Protein AF-A0A5J4QFM0-F1 (afdb_monomer)

pLDDT: mean 81.1, std 10.85, range [39.44, 96.06]

InterPro domains:
  IPR002528 Multi antimicrobial extrusion protein [PF01554] (104-259)
  IPR051327 Multi Antimicrobial Extrusion Protein MepA [PTHR43823] (3-301)

Mean predicted aligned error: 9.01 Å

Secondary structure (DSSP, 8-state):
--HHHHHHHHHHHHHHHHTT-HHHHHHHHHHHHHHHHHHHHIIIIIS--HHHHHHHHHHHHHHHHHHHHHHHHHSTTSSS---TT-----HHHHHHHHHHHHHHHHHHHHHHHHHHHHHHHHHHHHHHHHHHHHHHHHHHHHHHHHHHHHHHHHHHHHHHHHHHTT-HHHHHHHHHHHHHHHHHHHHHHHHHHHHSHHHHHHTT---HHHHHHHHHHHHHHHTTHHHHHHHHHHHHHHHHTT-HHHHHHHHHIIIIIIIHHHHHHHHHHHTHHHHHHHHHHHHHHHHHHHHHHHHHHHHHHHHHH-

Solvent-accessible surface area (backbone atoms only — not comparable to full-atom values): 15494 Å² total; per-residue (Å²): 136,53,61,70,52,51,51,52,33,53,51,52,40,51,49,34,43,76,73,70,40,46,71,61,37,49,50,39,53,52,50,20,52,54,43,25,66,57,38,24,56,45,28,30,70,74,68,60,42,47,73,60,15,43,52,51,21,48,42,51,18,41,44,55,30,31,54,53,54,51,53,51,35,66,40,91,84,44,99,57,62,84,58,89,87,65,85,67,90,49,68,70,58,52,52,52,51,48,62,62,50,48,53,62,48,50,51,52,53,49,53,54,53,50,52,52,51,50,49,55,51,27,46,75,52,47,33,71,57,42,45,54,21,47,53,56,45,51,54,55,54,47,53,54,50,51,53,47,50,54,52,41,63,63,45,33,59,58,40,31,51,28,51,75,68,68,38,56,70,59,32,53,50,51,51,52,50,47,32,51,53,29,26,51,56,26,40,52,49,29,51,52,42,62,76,39,26,52,65,61,33,47,76,76,42,89,49,68,69,42,25,53,54,26,24,54,41,40,43,51,42,32,74,37,35,33,39,47,24,40,40,53,37,51,34,44,49,31,41,37,71,69,40,43,71,58,22,50,49,52,52,42,40,28,54,57,69,31,26,47,54,31,49,65,51,34,28,77,79,49,38,53,59,14,50,35,48,16,51,26,56,14,40,49,54,32,30,53,54,45,48,52,54,50,54,57,51,52,52,57,52,55,72,74,74,112

Organism: NCBI:txid433724

Foldseek 3Di:
DLVVLQVLLVVLLVVCLVQPVLVLSVVLVVQLVVQLVVQQCCQCPVVVPNPVSSVVSNSVSSNVSSVSSLVVQCDPPRPHHDDPPPPDDDVVVVVVCCVLVVLVVVLVVLVVVLVVLLQVLCCVQPNPLSVLLVVLLVVLLVVLVVVLVVLLSVLLSQLLVCLVVVVVVSNVVSLVVQLVVLLVSLVVSLVCCLVPVLVSQCVVDPDPVSSVSSSVLSNLLSPLSSLVSNLSSLLSSCVSSVVPVVSSVLSCQLRPVQLVVQSVPQCVPPGSVSSSNSNNRSSVVSSVVSVVVVVVVVVVVVVVVD

Sequence (306 aa):
TGTPISHVMIGLNNIMRATGYHKKAMLTSVGSVACNLILAPIFIFYFRWGISGAATATILSQFIAMVWVVHHFMQKDSFVHFTRKGWKIKRSILGNIFAIGMSPFLMNVCACAIIVVINNSLQTHGGDLAIGAYGIINRLLTFFIMILLGLTMGMQPIVGYNYGALKMQRVRQTLKLGIITGVIITAAGTFFMEVFPRTISGFFTDSDELIAIASRGLRICTLTLPTVGWGVVISNFFQSIGKVRISIFLSLCRQLFYFLPCLLILPVYFGQNGIWVAIPVSDFLAFITTTICLLVYIRRLDSVTC

Structure (mmCIF, N/CA/C/O backbone):
data_AF-A0A5J4QFM0-F1
#
_entry.id   AF-A0A5J4QFM0-F1
#
loop_
_atom_site.group_PDB
_atom_site.id
_atom_site.type_symbol
_atom_site.label_atom_id
_atom_site.label_alt_id
_atom_site.label_comp_id
_atom_site.label_asym_id
_atom_site.label_entity_id
_atom_site.label_seq_id
_atom_site.pdbx_PDB_ins_code
_atom_site.Cartn_x
_atom_site.Cartn_y
_atom_site.Cartn_z
_atom_site.occupancy
_atom_site.B_iso_or_equiv
_atom_site.auth_seq_id
_atom_site.auth_comp_id
_atom_site.auth_asym_id
_atom_site.auth_atom_id
_atom_site.pdbx_PDB_model_num
ATOM 1 N N . THR A 1 1 ? -19.069 14.986 -12.776 1.00 50.06 1 THR A N 1
ATOM 2 C CA . THR A 1 1 ? -18.160 14.874 -11.612 1.00 50.06 1 THR A CA 1
ATOM 3 C C . THR A 1 1 ? -18.916 14.247 -10.446 1.00 50.06 1 THR A C 1
ATOM 5 O O . THR A 1 1 ? -19.735 14.901 -9.824 1.00 50.06 1 THR A O 1
ATOM 8 N N . GLY A 1 2 ? -18.720 12.947 -10.193 1.00 59.66 2 GLY A N 1
ATOM 9 C CA . GLY A 1 2 ? -19.410 12.199 -9.119 1.00 59.66 2 GLY A CA 1
ATOM 10 C C . GLY A 1 2 ? -18.722 12.259 -7.750 1.00 59.66 2 GLY A C 1
ATOM 11 O O . GLY A 1 2 ? -19.123 11.556 -6.829 1.00 59.66 2 GLY A O 1
ATOM 12 N N . THR A 1 3 ? -17.701 13.105 -7.611 1.00 67.38 3 THR A N 1
ATOM 13 C CA . THR A 1 3 ? -16.850 13.242 -6.422 1.00 67.38 3 THR A CA 1
ATOM 14 C C . THR A 1 3 ? -17.615 13.387 -5.097 1.00 67.38 3 THR A C 1
ATOM 16 O O . THR A 1 3 ? -17.252 12.676 -4.159 1.00 67.38 3 THR A O 1
ATOM 19 N N . PRO A 1 4 ? -18.688 14.199 -4.960 1.00 67.75 4 PRO A N 1
ATOM 20 C CA . PRO A 1 4 ? -19.411 14.282 -3.689 1.00 67.75 4 PRO A CA 1
ATOM 21 C C . PRO A 1 4 ? -20.075 12.953 -3.296 1.00 67.75 4 PRO A C 1
ATOM 23 O O . PRO A 1 4 ? -20.018 12.569 -2.131 1.00 67.75 4 PRO A O 1
ATOM 26 N N . ILE A 1 5 ? -20.632 12.211 -4.259 1.00 66.00 5 ILE A N 1
ATOM 27 C CA . ILE A 1 5 ? -21.269 10.904 -4.023 1.00 66.00 5 ILE A CA 1
ATOM 28 C C . ILE A 1 5 ? -20.212 9.889 -3.574 1.00 66.00 5 ILE A C 1
ATOM 30 O O . ILE A 1 5 ? -20.400 9.197 -2.572 1.00 66.00 5 ILE A O 1
ATOM 34 N N . SER A 1 6 ? -19.065 9.854 -4.257 1.00 66.06 6 SER A N 1
ATOM 35 C CA . SER A 1 6 ? -17.944 8.974 -3.916 1.00 66.06 6 SER A CA 1
ATOM 36 C C . SER A 1 6 ? -17.429 9.234 -2.499 1.00 66.06 6 SER A C 1
ATOM 38 O O . SER A 1 6 ? -17.248 8.299 -1.720 1.00 66.06 6 SER A O 1
ATOM 40 N N . HIS A 1 7 ? -17.220 10.502 -2.132 1.00 71.94 7 HIS A N 1
ATOM 41 C CA . HIS A 1 7 ? -16.683 10.863 -0.820 1.00 71.94 7 HIS A CA 1
ATOM 42 C C . HIS A 1 7 ? -17.671 10.603 0.317 1.00 71.94 7 HIS A C 1
ATOM 44 O O . HIS A 1 7 ? -17.261 10.107 1.368 1.00 71.94 7 HIS A O 1
ATOM 50 N N . VAL A 1 8 ? -18.964 10.868 0.108 1.00 68.31 8 VAL A N 1
ATOM 51 C CA . VAL A 1 8 ? -20.007 10.544 1.091 1.00 68.31 8 VAL A CA 1
ATOM 52 C C . VAL A 1 8 ? -20.113 9.031 1.281 1.00 68.31 8 VAL A C 1
ATOM 54 O O . VAL A 1 8 ? -20.147 8.564 2.418 1.00 68.31 8 VAL A O 1
ATOM 57 N N . MET A 1 9 ? -20.073 8.250 0.196 1.00 65.94 9 MET A N 1
ATOM 58 C CA . MET A 1 9 ? -20.076 6.788 0.268 1.00 65.94 9 MET A CA 1
ATOM 59 C C . MET A 1 9 ? -18.862 6.256 1.038 1.00 65.94 9 MET A C 1
ATOM 61 O O . MET A 1 9 ? -19.023 5.456 1.957 1.00 65.94 9 MET A O 1
ATOM 65 N N . ILE A 1 10 ? -17.653 6.716 0.705 1.00 69.94 10 ILE A N 1
ATOM 66 C CA . ILE A 1 10 ? -16.419 6.291 1.382 1.00 69.94 10 ILE A CA 1
ATOM 67 C C . ILE A 1 10 ? -16.459 6.678 2.866 1.00 69.94 10 ILE A C 1
ATOM 69 O O . ILE A 1 10 ? -16.131 5.857 3.724 1.00 69.94 10 ILE A O 1
ATOM 73 N N . GLY A 1 11 ? -16.898 7.901 3.178 1.00 66.00 11 GLY A N 1
ATOM 74 C CA . GLY A 1 11 ? -17.026 8.397 4.547 1.00 66.00 11 GLY A CA 1
ATOM 75 C C . GLY A 1 11 ? -17.998 7.563 5.379 1.00 66.00 11 GLY A C 1
ATOM 76 O O . GLY A 1 11 ? -17.630 7.063 6.440 1.00 66.00 11 GLY A O 1
ATOM 77 N N . LEU A 1 12 ? -19.213 7.338 4.875 1.00 63.62 12 LEU A N 1
ATOM 78 C CA . LEU A 1 12 ? -20.223 6.539 5.568 1.00 63.62 12 LEU A CA 1
ATOM 79 C C . LEU A 1 12 ? -19.815 5.066 5.693 1.00 63.62 12 LEU A C 1
ATOM 81 O O . LEU A 1 12 ? -20.038 4.457 6.737 1.00 63.62 12 LEU A O 1
ATOM 85 N N . ASN A 1 13 ? -19.163 4.496 4.677 1.00 66.38 13 ASN A N 1
ATOM 86 C CA . ASN A 1 13 ? -18.671 3.120 4.724 1.00 66.38 13 ASN A CA 1
ATOM 87 C C . ASN A 1 13 ? -17.551 2.966 5.777 1.00 66.38 13 ASN A C 1
ATOM 89 O O . ASN A 1 13 ? -17.539 2.000 6.541 1.00 66.38 13 ASN A O 1
ATOM 93 N N . ASN A 1 14 ? -16.673 3.966 5.918 1.00 66.94 14 ASN A N 1
ATOM 94 C CA . ASN A 1 14 ? -15.691 4.016 7.006 1.00 66.94 14 ASN A CA 1
ATOM 95 C C . ASN A 1 14 ? -16.345 4.153 8.391 1.00 66.94 14 ASN A C 1
ATOM 97 O O . ASN A 1 14 ? -15.867 3.536 9.340 1.00 66.94 14 ASN A O 1
ATOM 101 N N . ILE A 1 15 ? -17.459 4.883 8.515 1.00 65.88 15 ILE A N 1
ATOM 102 C CA . ILE A 1 15 ? -18.226 4.983 9.770 1.00 65.88 15 ILE A CA 1
ATOM 103 C C . ILE A 1 15 ? -18.933 3.657 10.100 1.00 65.88 15 ILE A C 1
ATOM 105 O O . ILE A 1 15 ? -18.900 3.220 11.250 1.00 65.88 15 ILE A O 1
ATOM 109 N N . MET A 1 16 ? -19.516 2.962 9.114 1.00 63.72 16 MET A N 1
ATOM 110 C CA . MET A 1 16 ? -20.078 1.612 9.309 1.00 63.72 16 MET A CA 1
ATOM 111 C C . MET A 1 16 ? -19.017 0.620 9.779 1.00 63.72 16 MET A C 1
ATOM 113 O O . MET A 1 16 ? -19.286 -0.220 10.635 1.00 63.72 16 MET A O 1
ATOM 117 N N . ARG A 1 17 ? -17.795 0.730 9.245 1.00 64.69 17 ARG A N 1
ATOM 118 C CA . ARG A 1 17 ? -16.651 -0.037 9.741 1.00 64.69 17 ARG A CA 1
ATOM 119 C C . ARG A 1 17 ? -16.312 0.363 11.179 1.00 64.69 17 ARG A C 1
ATOM 121 O O . ARG A 1 17 ? -16.244 -0.504 12.034 1.00 64.69 17 ARG A O 1
ATOM 128 N N . ALA A 1 18 ? -16.170 1.648 11.487 1.00 58.00 18 ALA A N 1
ATOM 129 C CA . ALA A 1 18 ? -15.817 2.095 12.839 1.00 58.00 18 ALA A CA 1
ATOM 130 C C . ALA A 1 18 ? -16.838 1.684 13.923 1.00 58.00 18 ALA A C 1
ATOM 132 O O . ALA A 1 18 ? -16.474 1.546 15.085 1.00 58.00 18 ALA A O 1
ATOM 133 N N . THR A 1 19 ? -18.101 1.470 13.545 1.00 60.53 19 THR A N 1
ATOM 134 C CA . THR A 1 19 ? -19.213 1.116 14.447 1.00 60.53 19 THR A CA 1
ATOM 135 C C . THR A 1 19 ? -19.467 -0.392 14.574 1.00 60.53 19 THR A C 1
ATOM 137 O O . THR A 1 19 ? -20.373 -0.794 15.297 1.00 60.53 19 THR A O 1
ATOM 140 N N . GLY A 1 20 ? -18.673 -1.244 13.911 1.00 59.38 20 GLY A N 1
ATOM 141 C CA . GLY A 1 20 ? -18.756 -2.706 14.036 1.00 59.38 20 GLY A CA 1
ATOM 142 C C . GLY A 1 20 ? -19.568 -3.422 12.945 1.00 59.38 20 GLY A C 1
ATOM 143 O O . GLY A 1 20 ? -19.589 -4.654 12.903 1.00 59.38 20 GLY A O 1
ATOM 144 N N . TYR A 1 21 ? -20.183 -2.704 11.998 1.00 64.62 21 TYR A N 1
ATOM 145 C CA . TYR A 1 21 ? -20.988 -3.279 10.906 1.00 64.62 21 TYR A CA 1
ATOM 146 C C . TYR A 1 21 ? -20.157 -3.685 9.675 1.00 64.62 21 TYR A C 1
ATOM 148 O O . TYR A 1 21 ? -20.545 -3.450 8.527 1.00 64.62 21 TYR A O 1
ATOM 156 N N . HIS A 1 22 ? -19.019 -4.348 9.887 1.00 64.44 22 HIS A N 1
ATOM 157 C CA . HIS A 1 22 ? -18.066 -4.692 8.822 1.00 64.44 22 HIS A CA 1
ATOM 158 C C . HIS A 1 22 ? -18.676 -5.550 7.703 1.00 64.44 22 HIS A C 1
ATOM 160 O O . HIS A 1 22 ? -18.435 -5.279 6.528 1.00 64.44 22 HIS A O 1
ATOM 166 N N . LYS A 1 23 ? -19.529 -6.531 8.043 1.00 66.19 23 LYS A N 1
ATOM 167 C CA . LYS A 1 23 ? -20.220 -7.376 7.048 1.00 66.19 23 LYS A CA 1
ATOM 168 C C . LYS A 1 23 ? -21.142 -6.558 6.136 1.00 66.19 23 LYS A C 1
ATOM 170 O O . LYS A 1 23 ? -21.157 -6.776 4.930 1.00 66.19 23 LYS A O 1
ATOM 175 N N . LYS A 1 24 ? -21.869 -5.577 6.688 1.00 68.19 24 LYS A N 1
ATOM 176 C CA . LYS A 1 24 ? -22.761 -4.699 5.908 1.00 68.19 24 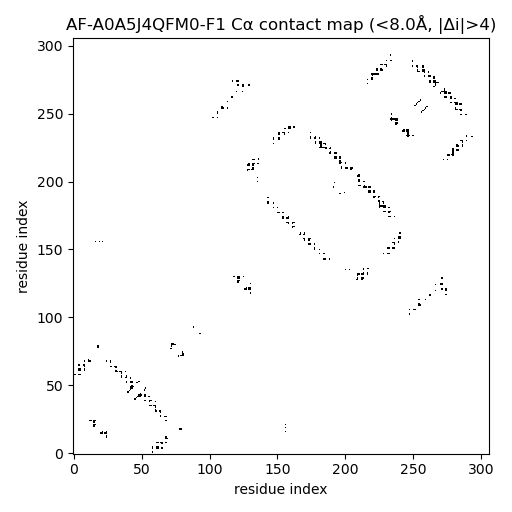LYS A CA 1
ATOM 177 C C . LYS A 1 24 ? -21.967 -3.703 5.053 1.00 68.19 24 LYS A C 1
ATOM 179 O O . LYS A 1 24 ? -22.342 -3.446 3.912 1.00 68.19 24 LYS A O 1
ATOM 184 N N . ALA A 1 25 ? -20.848 -3.192 5.570 1.00 67.88 25 ALA A N 1
ATOM 185 C CA . ALA A 1 25 ? -19.935 -2.311 4.836 1.00 67.88 25 ALA A CA 1
ATOM 186 C C . ALA A 1 25 ? -19.271 -3.028 3.645 1.00 67.88 25 ALA A C 1
ATOM 188 O O . ALA A 1 25 ? -19.103 -2.451 2.572 1.00 67.88 25 ALA A O 1
ATOM 189 N N . MET A 1 26 ? -18.931 -4.309 3.817 1.00 72.38 26 MET A N 1
ATOM 190 C CA . MET A 1 26 ? -18.424 -5.154 2.738 1.00 72.38 26 MET A CA 1
ATOM 191 C C . MET A 1 26 ? -19.508 -5.451 1.696 1.00 72.38 26 MET A C 1
ATOM 193 O O . MET A 1 26 ? -19.245 -5.300 0.508 1.00 72.38 26 MET A O 1
ATOM 197 N N . LEU A 1 27 ? -20.728 -5.804 2.121 1.00 75.38 27 LEU A N 1
ATOM 198 C CA . LEU A 1 27 ? -21.841 -6.092 1.206 1.00 75.38 27 LEU A CA 1
ATOM 199 C C . LEU A 1 27 ? -22.184 -4.889 0.317 1.00 75.38 27 LEU A C 1
ATOM 201 O O . LEU A 1 27 ? -22.434 -5.051 -0.871 1.00 75.38 27 LEU A O 1
ATOM 205 N N . THR A 1 28 ? -22.136 -3.679 0.875 1.00 74.00 28 THR A N 1
ATOM 206 C CA . THR A 1 28 ? -22.364 -2.432 0.125 1.00 74.00 28 THR A CA 1
ATOM 207 C C . THR A 1 28 ? -21.252 -2.144 -0.882 1.00 74.00 28 THR A C 1
ATOM 209 O O . THR A 1 28 ? -21.550 -1.778 -2.018 1.00 74.00 28 THR A O 1
ATOM 212 N N . SER A 1 29 ? -19.983 -2.375 -0.527 1.00 73.94 29 SER A N 1
ATOM 213 C CA . SER A 1 29 ? -18.872 -2.273 -1.486 1.00 73.94 29 SER A CA 1
ATOM 214 C C . SER A 1 29 ? -18.970 -3.315 -2.605 1.00 73.94 29 SER A C 1
ATOM 216 O O . SER A 1 29 ? -18.861 -2.961 -3.776 1.00 73.94 29 SER A O 1
ATOM 218 N N . VAL A 1 30 ? -19.213 -4.586 -2.267 1.00 80.50 30 VAL A N 1
ATOM 219 C CA . VAL A 1 30 ? -19.358 -5.678 -3.247 1.00 80.50 30 VAL A CA 1
ATOM 220 C C . VAL A 1 30 ? -20.566 -5.437 -4.151 1.00 80.50 30 VAL A C 1
ATOM 222 O O . VAL A 1 30 ? -20.455 -5.577 -5.364 1.00 80.50 30 VAL A O 1
ATOM 225 N N . GLY A 1 31 ? -21.690 -4.992 -3.585 1.00 80.75 31 GLY A N 1
ATOM 226 C CA . GLY A 1 31 ? -22.884 -4.616 -4.338 1.00 80.75 31 GLY A CA 1
ATOM 227 C C . GLY A 1 31 ? -22.620 -3.480 -5.327 1.00 80.75 31 GLY A C 1
ATOM 228 O O . GLY A 1 31 ? -23.078 -3.552 -6.464 1.00 80.75 31 GLY A O 1
ATOM 229 N N . SER A 1 32 ? -21.824 -2.474 -4.944 1.00 80.94 32 SER A N 1
ATOM 230 C CA . SER A 1 32 ? -21.409 -1.401 -5.859 1.00 80.94 32 SER A CA 1
ATOM 231 C C . SER A 1 32 ? -20.587 -1.932 -7.033 1.00 80.94 32 SER A C 1
ATOM 233 O O . SER A 1 32 ? -20.849 -1.569 -8.178 1.00 80.94 32 SER A O 1
ATOM 235 N N . VAL A 1 33 ? -19.625 -2.821 -6.768 1.00 82.12 33 VAL A N 1
ATOM 236 C CA . VAL A 1 33 ? -18.793 -3.438 -7.813 1.00 82.12 33 VAL A CA 1
ATOM 237 C C . VAL A 1 33 ? -19.634 -4.320 -8.734 1.00 82.12 33 VAL A C 1
ATOM 239 O O . VAL A 1 33 ? -19.500 -4.218 -9.948 1.00 82.12 33 VAL A O 1
ATOM 242 N N . ALA A 1 34 ? -20.549 -5.124 -8.187 1.00 86.12 34 ALA A N 1
ATOM 243 C CA . ALA A 1 34 ? -21.460 -5.950 -8.976 1.00 86.12 34 ALA A CA 1
ATOM 244 C C . ALA A 1 34 ? -22.375 -5.096 -9.869 1.00 86.12 34 ALA A C 1
ATOM 246 O O . ALA A 1 34 ? -22.516 -5.375 -11.057 1.00 86.12 34 ALA A O 1
ATOM 247 N N . CYS A 1 35 ? -22.932 -4.004 -9.331 1.00 85.19 35 CYS A N 1
ATOM 248 C CA . CYS A 1 35 ? -23.701 -3.049 -10.128 1.00 85.19 35 CYS A CA 1
ATOM 249 C C . CYS A 1 35 ? -22.837 -2.440 -11.237 1.00 85.19 35 CYS A C 1
ATOM 251 O O . CYS A 1 35 ? -23.281 -2.362 -12.374 1.00 85.19 35 CYS A O 1
ATOM 253 N N . ASN A 1 36 ? -21.598 -2.041 -10.939 1.00 87.56 36 ASN A N 1
ATOM 254 C CA . ASN A 1 36 ? -20.690 -1.485 -11.942 1.00 87.56 36 ASN A CA 1
ATOM 255 C C . ASN A 1 36 ? -20.388 -2.486 -13.065 1.00 87.56 36 ASN A C 1
ATOM 257 O O . ASN A 1 36 ? -20.453 -2.122 -14.235 1.00 87.56 36 ASN A O 1
ATOM 261 N N . LEU A 1 37 ? -20.136 -3.748 -12.707 1.00 86.75 37 LEU A N 1
ATOM 262 C CA . LEU A 1 37 ? -19.843 -4.827 -13.647 1.00 86.75 37 LEU A CA 1
ATOM 263 C C . LEU A 1 37 ? -21.007 -5.098 -14.610 1.00 86.75 37 LEU A C 1
ATOM 265 O O . LEU A 1 37 ? -20.769 -5.462 -15.755 1.00 86.75 37 LEU A O 1
ATOM 269 N N . ILE A 1 38 ? -22.251 -4.900 -14.164 1.00 87.94 38 ILE A N 1
ATOM 270 C CA . ILE A 1 38 ? -23.452 -5.054 -14.998 1.00 87.94 38 ILE A CA 1
ATOM 271 C C . ILE A 1 38 ? -23.711 -3.784 -15.822 1.00 87.94 38 ILE A C 1
ATOM 273 O O . ILE A 1 38 ? -23.961 -3.857 -17.022 1.00 87.94 38 ILE A O 1
ATOM 277 N N . LEU A 1 39 ? -23.638 -2.606 -15.196 1.00 84.56 39 LEU A N 1
ATOM 278 C CA . LEU A 1 39 ? -23.972 -1.328 -15.832 1.00 84.56 39 LEU A CA 1
ATOM 279 C C . LEU A 1 39 ? -22.927 -0.894 -16.870 1.00 84.56 39 LEU A C 1
ATOM 281 O O . LEU A 1 39 ? -23.297 -0.301 -17.881 1.00 84.56 39 LEU A O 1
ATOM 285 N N . ALA A 1 40 ? -21.638 -1.166 -16.647 1.00 85.31 40 ALA A N 1
ATOM 286 C CA . ALA A 1 40 ? -20.577 -0.705 -17.542 1.00 85.31 40 ALA A CA 1
ATOM 287 C C . ALA A 1 40 ? -20.683 -1.322 -18.951 1.00 85.31 40 ALA A C 1
ATOM 289 O O . ALA A 1 40 ? -20.725 -0.548 -19.907 1.00 85.31 40 ALA A O 1
ATOM 290 N N . PRO A 1 41 ? -20.830 -2.650 -19.135 1.00 85.25 41 PRO A N 1
ATOM 291 C CA . PRO A 1 41 ? -21.069 -3.235 -20.454 1.00 85.25 41 PRO A CA 1
ATOM 292 C C . PRO A 1 41 ? -22.345 -2.714 -21.119 1.00 85.25 41 PRO A C 1
ATOM 294 O O . PRO A 1 41 ? -22.348 -2.480 -22.323 1.00 85.25 41 PRO A O 1
ATOM 297 N N . ILE A 1 42 ? -23.413 -2.468 -20.353 1.00 88.25 42 ILE A N 1
ATOM 298 C CA . ILE A 1 42 ? -24.666 -1.921 -20.893 1.00 88.25 42 ILE A CA 1
ATOM 299 C C . ILE A 1 42 ? -24.427 -0.514 -21.457 1.00 88.25 42 ILE A C 1
ATOM 301 O O . ILE A 1 42 ? -24.734 -0.244 -22.616 1.00 88.25 42 ILE A O 1
ATOM 305 N N . PHE A 1 43 ? -23.820 0.391 -20.690 1.00 85.88 43 PHE A N 1
ATOM 306 C CA . PHE A 1 43 ? -23.577 1.753 -21.172 1.00 85.88 43 PHE A CA 1
ATOM 307 C C . PHE A 1 43 ? -22.511 1.830 -22.275 1.00 85.88 43 PHE A C 1
ATOM 309 O O . PHE A 1 43 ? -22.601 2.685 -23.159 1.00 85.88 43 PHE A O 1
ATOM 316 N N . ILE A 1 44 ? -21.522 0.933 -22.259 1.00 86.44 44 ILE A N 1
ATOM 317 C CA . ILE A 1 44 ? -20.458 0.891 -23.267 1.00 86.44 44 ILE A CA 1
ATOM 318 C C . ILE A 1 44 ? -20.960 0.271 -24.577 1.00 86.44 44 ILE A C 1
ATOM 320 O O . ILE A 1 44 ? -20.799 0.889 -25.627 1.00 86.44 44 ILE A O 1
ATOM 324 N N . PHE A 1 45 ? -21.564 -0.921 -24.538 1.00 83.88 45 PHE A N 1
ATOM 325 C CA . PHE A 1 45 ? -21.915 -1.681 -25.744 1.00 83.88 45 PHE A CA 1
ATOM 326 C C . PHE A 1 45 ? -23.320 -1.378 -26.268 1.00 83.88 45 PHE A C 1
ATOM 328 O O . PHE A 1 45 ? -23.481 -1.235 -27.478 1.00 83.88 45 PHE A O 1
ATOM 335 N N . TYR A 1 46 ? -24.322 -1.243 -25.390 1.00 83.75 46 TYR A N 1
ATOM 336 C CA . TYR A 1 46 ? -25.709 -0.997 -25.810 1.00 83.75 46 TYR A CA 1
ATOM 337 C C . TYR A 1 46 ? -25.945 0.482 -26.140 1.00 83.75 46 TYR A C 1
ATOM 339 O O . TYR A 1 46 ? -26.418 0.809 -27.224 1.00 83.75 46 TYR A O 1
ATOM 347 N N . PHE A 1 47 ? -25.547 1.394 -25.245 1.00 80.81 47 PHE A N 1
ATOM 348 C CA . PHE A 1 47 ? -25.712 2.840 -25.465 1.00 80.81 47 PHE A CA 1
ATOM 349 C C . PHE A 1 47 ? -24.589 3.483 -26.292 1.00 80.81 47 PHE A C 1
ATOM 351 O O . PHE A 1 47 ? -24.713 4.640 -26.690 1.00 80.81 47 PHE A O 1
ATOM 358 N N . ARG A 1 48 ? -23.497 2.753 -26.570 1.00 81.44 48 ARG A N 1
ATOM 359 C CA . ARG A 1 48 ? -22.332 3.229 -27.345 1.00 81.44 48 ARG A CA 1
ATOM 360 C C . ARG A 1 48 ? -21.707 4.526 -26.817 1.00 81.44 48 ARG A C 1
ATOM 362 O O . ARG A 1 48 ? -21.071 5.267 -27.560 1.00 81.44 48 ARG A O 1
ATOM 369 N N . TRP A 1 49 ? -21.822 4.790 -25.516 1.00 78.19 49 TRP A N 1
ATOM 370 C CA . TRP A 1 49 ? -21.268 5.997 -24.889 1.00 78.19 49 TRP A CA 1
ATOM 371 C C . TRP A 1 49 ? -19.756 5.918 -24.630 1.00 78.19 49 TRP A C 1
ATOM 373 O O . TRP A 1 49 ? -19.168 6.868 -24.104 1.00 78.19 49 TRP A O 1
ATOM 383 N N . GLY A 1 50 ? -19.114 4.796 -24.977 1.00 82.19 50 GLY A N 1
ATOM 384 C CA . GLY A 1 50 ? -17.672 4.597 -24.840 1.00 82.19 50 GLY A CA 1
ATOM 385 C C . GLY A 1 50 ? -17.172 4.932 -23.432 1.00 82.19 50 GLY A C 1
ATOM 386 O O . GLY A 1 50 ? -17.718 4.465 -22.431 1.00 82.19 50 GLY A O 1
ATOM 387 N N . ILE A 1 51 ? -16.157 5.795 -23.348 1.00 83.25 51 ILE A N 1
ATOM 388 C CA . ILE A 1 51 ? -15.532 6.225 -22.084 1.00 83.25 51 ILE A CA 1
ATOM 389 C C . ILE A 1 51 ? -16.528 6.977 -21.179 1.00 83.25 51 ILE A C 1
ATOM 391 O O . ILE A 1 51 ? -16.510 6.809 -19.958 1.00 83.25 51 ILE A O 1
ATOM 395 N N . SER A 1 52 ? -17.447 7.757 -21.760 1.00 81.62 52 SER A N 1
ATOM 396 C CA . SER A 1 52 ? -18.495 8.459 -21.001 1.00 81.62 52 SER A CA 1
ATOM 397 C C . SER A 1 52 ? -19.498 7.475 -20.377 1.00 81.62 52 SER A C 1
ATOM 399 O O . SER A 1 52 ? -19.950 7.653 -19.241 1.00 81.62 52 SER A O 1
ATOM 401 N N . GLY A 1 53 ? -19.776 6.367 -21.071 1.00 80.94 53 GLY A N 1
ATOM 402 C CA . GLY A 1 53 ? -20.587 5.257 -20.565 1.00 80.94 53 GLY A CA 1
ATOM 403 C C . GLY A 1 53 ? -19.966 4.580 -19.341 1.00 80.94 53 GLY A C 1
ATOM 404 O O . GLY A 1 53 ? -20.641 4.351 -18.339 1.00 80.94 53 GLY A O 1
ATOM 405 N N . ALA A 1 54 ? -18.654 4.340 -19.365 1.00 79.75 54 ALA A N 1
ATOM 406 C CA . ALA A 1 54 ? -17.932 3.783 -18.218 1.00 79.75 54 ALA A CA 1
ATOM 407 C C . ALA A 1 54 ? -17.960 4.721 -16.992 1.00 79.75 54 ALA A C 1
ATOM 409 O O . ALA A 1 54 ? -18.157 4.284 -15.851 1.00 79.75 54 ALA A O 1
ATOM 410 N N . ALA A 1 55 ? -17.803 6.029 -17.218 1.00 82.88 55 ALA A N 1
ATOM 411 C CA . ALA A 1 55 ? -17.853 7.026 -16.152 1.00 82.88 55 ALA A CA 1
ATOM 412 C C . ALA A 1 55 ? -19.250 7.118 -15.511 1.00 82.88 5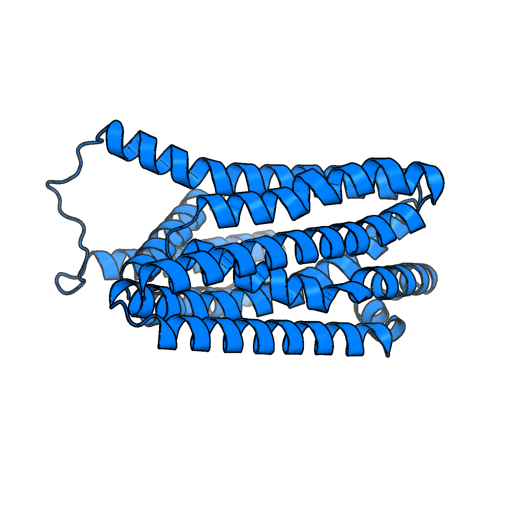5 ALA A C 1
ATOM 414 O O . ALA A 1 55 ? -19.370 7.120 -14.284 1.00 82.88 55 ALA A O 1
ATOM 415 N N . THR A 1 56 ? -20.311 7.148 -16.322 1.00 83.25 56 THR A N 1
ATOM 416 C CA . THR A 1 56 ? -21.704 7.202 -15.839 1.00 83.25 56 THR A CA 1
ATOM 417 C C . THR A 1 56 ? -22.106 5.934 -15.085 1.00 83.25 56 THR A C 1
ATOM 419 O O . THR A 1 56 ? -22.675 6.045 -13.997 1.00 83.25 56 THR A O 1
ATOM 422 N N . ALA A 1 57 ? -21.712 4.750 -15.571 1.00 83.12 57 ALA A N 1
ATOM 423 C CA . ALA A 1 57 ? -21.885 3.478 -14.862 1.00 83.12 57 ALA A CA 1
ATOM 424 C C . ALA A 1 57 ? -21.290 3.520 -13.447 1.00 83.12 57 ALA A C 1
ATOM 426 O O . ALA A 1 57 ? -21.908 3.073 -12.482 1.00 83.12 57 ALA A O 1
ATOM 427 N N . THR A 1 58 ? -20.096 4.104 -13.324 1.00 84.12 58 THR A N 1
ATOM 428 C CA . THR A 1 58 ? -19.363 4.223 -12.057 1.00 84.12 58 THR A CA 1
ATOM 429 C C . THR A 1 58 ? -20.028 5.178 -11.083 1.00 84.12 58 THR A C 1
ATOM 431 O O . THR A 1 58 ? -20.139 4.875 -9.896 1.00 84.12 58 THR A O 1
ATOM 434 N N . ILE A 1 59 ? -20.523 6.314 -11.565 1.00 83.12 59 ILE A N 1
ATOM 435 C CA . ILE A 1 59 ? -21.253 7.257 -10.715 1.00 83.12 59 ILE A CA 1
ATOM 436 C C . ILE A 1 59 ? -22.557 6.619 -10.225 1.00 83.12 59 ILE A C 1
ATOM 438 O O . ILE A 1 59 ? -22.879 6.718 -9.042 1.00 83.12 59 ILE A O 1
ATOM 442 N N . LEU A 1 60 ? -23.279 5.920 -11.104 1.00 83.56 60 LEU A N 1
ATOM 443 C CA . LEU A 1 60 ? -24.558 5.305 -10.763 1.00 83.56 60 LEU A CA 1
ATOM 444 C C . LEU A 1 60 ? -24.391 4.127 -9.792 1.00 83.56 60 LEU A C 1
ATOM 446 O O . LEU A 1 60 ? -25.135 4.021 -8.820 1.00 83.56 60 LEU A O 1
ATOM 450 N N . SER A 1 61 ? -23.371 3.285 -9.980 1.00 81.00 61 SER A N 1
ATOM 451 C CA . SER A 1 61 ? -23.075 2.176 -9.066 1.00 81.00 61 SER A CA 1
ATOM 452 C C . SER A 1 61 ? -22.657 2.656 -7.670 1.00 81.00 61 SER A C 1
ATOM 454 O O . SER A 1 61 ? -23.017 2.044 -6.660 1.00 81.00 61 SER A O 1
ATOM 456 N N . GLN A 1 62 ? -21.918 3.766 -7.588 1.00 79.50 62 GLN A N 1
ATOM 457 C CA . GLN A 1 62 ? -21.586 4.413 -6.316 1.00 79.50 62 GLN A CA 1
ATOM 458 C C . GLN A 1 62 ? -22.804 5.093 -5.683 1.00 79.50 62 GLN A C 1
ATOM 460 O O . GLN A 1 62 ? -22.955 5.069 -4.464 1.00 79.50 62 GLN A O 1
ATOM 465 N N . PHE A 1 63 ? -23.707 5.650 -6.492 1.00 79.31 63 PHE A N 1
ATOM 466 C CA . PHE A 1 63 ? -24.955 6.237 -6.011 1.00 79.31 63 PHE A CA 1
ATOM 467 C C . PHE A 1 63 ? -25.885 5.184 -5.395 1.00 79.31 63 PHE A C 1
ATOM 469 O O . PHE A 1 63 ? -26.381 5.383 -4.290 1.00 79.31 63 PHE A O 1
ATOM 476 N N . ILE A 1 64 ? -26.057 4.027 -6.043 1.00 79.12 64 ILE A N 1
ATOM 477 C CA . ILE A 1 64 ? -26.848 2.905 -5.503 1.00 79.12 64 ILE A CA 1
ATOM 478 C C . ILE A 1 64 ? -26.282 2.450 -4.151 1.00 79.12 64 ILE A C 1
ATOM 480 O O . ILE A 1 64 ? -27.021 2.275 -3.179 1.00 79.12 64 ILE A O 1
ATOM 484 N N . ALA A 1 65 ? -24.959 2.319 -4.056 1.00 72.62 65 ALA A N 1
ATOM 485 C CA . ALA A 1 65 ? -24.300 1.957 -2.808 1.00 72.62 65 ALA A CA 1
ATOM 486 C C . ALA A 1 65 ? -24.439 3.044 -1.728 1.00 72.62 65 ALA A C 1
ATOM 488 O O . ALA A 1 65 ? -24.681 2.714 -0.568 1.00 72.62 65 ALA A O 1
ATOM 489 N N . MET A 1 66 ? -24.369 4.329 -2.091 1.00 72.00 66 MET A N 1
ATOM 490 C CA . MET A 1 66 ? -24.663 5.437 -1.180 1.00 72.00 66 MET A CA 1
ATOM 491 C C . MET A 1 66 ? -26.095 5.350 -0.639 1.00 72.00 66 MET A C 1
ATOM 493 O O . MET A 1 66 ? -26.282 5.449 0.572 1.00 72.00 66 MET A O 1
ATOM 497 N N . VAL A 1 67 ? -27.096 5.134 -1.499 1.00 75.94 67 VAL A N 1
ATOM 498 C CA . VAL A 1 67 ? -28.505 5.008 -1.089 1.00 75.94 67 VAL A CA 1
ATOM 499 C C . VAL A 1 67 ? -28.687 3.840 -0.122 1.00 75.94 67 VAL A C 1
ATOM 501 O O . VAL A 1 67 ? -29.343 3.999 0.906 1.00 75.94 67 VAL A O 1
ATOM 504 N N . TRP A 1 68 ? -28.051 2.696 -0.385 1.00 72.88 68 TRP A N 1
ATOM 505 C CA . TRP A 1 68 ? -28.097 1.541 0.514 1.00 72.88 68 TRP A CA 1
ATOM 506 C C . TRP A 1 68 ? -27.480 1.858 1.886 1.00 72.88 68 TRP A C 1
ATOM 508 O O . TRP A 1 68 ? -28.081 1.577 2.925 1.00 72.88 68 TRP A O 1
ATOM 518 N N . VAL A 1 69 ? -26.311 2.503 1.913 1.00 68.00 69 VAL A N 1
ATOM 519 C CA . VAL A 1 69 ? -25.654 2.907 3.165 1.00 68.00 69 VAL A CA 1
ATOM 520 C C . VAL A 1 69 ? -26.503 3.923 3.941 1.00 68.00 69 VAL A C 1
ATOM 522 O O . VAL A 1 69 ? -26.689 3.772 5.148 1.00 68.00 69 VAL A O 1
ATOM 525 N N . VAL A 1 70 ? -27.065 4.930 3.268 1.00 68.56 70 VAL A N 1
ATOM 526 C CA . VAL A 1 70 ? -27.940 5.938 3.892 1.00 68.56 70 VAL A CA 1
ATOM 527 C C . VAL A 1 70 ? -29.212 5.294 4.442 1.00 68.56 70 VAL A C 1
ATOM 529 O O . VAL A 1 70 ? -29.568 5.550 5.591 1.00 68.56 70 VAL A O 1
ATOM 532 N N . HIS A 1 71 ? -29.853 4.407 3.676 1.00 68.75 71 HIS A N 1
ATOM 533 C CA . HIS A 1 71 ? -31.023 3.658 4.134 1.00 68.75 71 HIS A CA 1
ATOM 534 C C . HIS A 1 71 ? -30.708 2.847 5.397 1.00 68.75 71 HIS A C 1
ATOM 536 O O . HIS A 1 71 ? -31.492 2.843 6.344 1.00 68.75 71 HIS A O 1
ATOM 542 N N . HIS A 1 72 ? -29.526 2.229 5.461 1.00 67.12 72 HIS A N 1
ATOM 543 C CA . HIS A 1 72 ? -29.098 1.493 6.645 1.00 67.12 72 HIS A CA 1
ATOM 544 C C . HIS A 1 72 ? -28.967 2.386 7.895 1.00 67.12 72 HIS A C 1
ATOM 546 O O . HIS A 1 72 ? -29.432 1.998 8.964 1.00 67.12 72 HIS A O 1
ATOM 552 N N . PHE A 1 73 ? -28.412 3.597 7.770 1.00 62.53 73 PHE A N 1
ATOM 553 C CA . PHE A 1 73 ? -28.326 4.565 8.879 1.00 62.53 73 PHE A CA 1
ATOM 554 C C . PHE A 1 73 ? -29.662 5.250 9.229 1.00 62.53 73 PHE A C 1
ATOM 556 O O . PHE A 1 73 ? -29.767 5.896 10.276 1.00 62.53 73 PHE A O 1
ATOM 563 N N . MET A 1 74 ? -30.687 5.130 8.379 1.00 58.94 74 MET A N 1
ATOM 564 C CA . MET A 1 74 ? -32.048 5.614 8.650 1.00 58.94 74 MET A CA 1
ATOM 565 C C . MET A 1 74 ? -32.920 4.585 9.396 1.00 58.94 74 MET A C 1
ATOM 567 O O . MET A 1 74 ? -33.924 4.968 9.995 1.00 58.94 74 MET A O 1
ATOM 571 N N . GLN A 1 75 ? -32.557 3.297 9.398 1.00 57.75 75 GLN A N 1
ATOM 572 C CA . GLN A 1 75 ? -33.309 2.238 10.088 1.00 57.75 75 GLN A CA 1
ATOM 573 C C . GLN A 1 75 ? -33.061 2.254 11.598 1.00 57.75 75 GLN A C 1
ATOM 575 O O . GLN A 1 75 ? -31.933 2.006 12.011 1.00 57.75 75 GLN A O 1
ATOM 580 N N . LYS A 1 76 ? -34.123 2.441 12.403 1.00 52.38 76 LYS A N 1
ATOM 581 C CA . LYS A 1 76 ? -34.150 2.605 13.880 1.00 52.38 76 LYS A CA 1
ATOM 582 C C . LYS A 1 76 ? -33.487 1.501 14.739 1.00 52.38 76 LYS A C 1
ATOM 584 O O . LYS A 1 76 ? -33.332 1.722 15.932 1.00 52.38 76 LYS A O 1
ATOM 589 N N . ASP A 1 77 ? -33.006 0.407 14.147 1.00 51.66 77 ASP A N 1
ATOM 590 C CA . ASP A 1 77 ? -32.305 -0.693 14.846 1.00 51.66 77 ASP A CA 1
ATOM 591 C C . ASP A 1 77 ? -30.761 -0.672 14.726 1.00 51.66 77 ASP A C 1
ATOM 593 O O . ASP A 1 77 ? -30.067 -1.493 15.324 1.00 51.66 77 ASP A O 1
ATOM 597 N N . SER A 1 78 ? -30.179 0.235 13.933 1.00 50.34 78 SER A N 1
ATOM 598 C CA . SER A 1 78 ? -28.720 0.467 13.895 1.00 50.34 78 SER A CA 1
ATOM 599 C C . SER A 1 78 ? -28.174 1.078 15.205 1.00 50.34 78 SER A C 1
ATOM 601 O O . SER A 1 78 ? -28.782 1.953 15.786 1.00 50.34 78 SER A O 1
ATOM 603 N N . PHE A 1 79 ? -26.980 0.724 15.680 1.00 49.72 79 PHE A N 1
ATOM 604 C CA . PHE A 1 79 ? -26.363 1.378 16.855 1.00 49.72 79 PHE A CA 1
ATOM 605 C C . PHE A 1 79 ? -26.101 2.891 16.660 1.00 49.72 79 PHE A C 1
ATOM 607 O O . PHE A 1 79 ? -25.850 3.611 17.626 1.00 49.72 79 PHE A O 1
ATOM 614 N N . VAL A 1 80 ? -26.146 3.379 15.413 1.00 52.53 80 VAL A N 1
ATOM 615 C CA . VAL A 1 80 ? -25.979 4.789 15.041 1.00 52.53 80 VAL A CA 1
ATOM 616 C C . VAL A 1 80 ? -27.091 5.190 14.072 1.00 52.53 80 VAL A C 1
ATOM 618 O O . VAL A 1 80 ? -27.210 4.603 12.994 1.00 52.53 80 VAL A O 1
ATOM 621 N N . HIS A 1 81 ? -27.861 6.222 14.430 1.00 53.75 81 HIS A N 1
ATOM 622 C CA . HIS A 1 81 ? -28.918 6.808 13.597 1.00 53.75 81 HIS A CA 1
ATOM 623 C C . HIS A 1 81 ? -28.751 8.302 13.420 1.00 53.75 81 HIS A C 1
ATOM 625 O O . HIS A 1 81 ? -28.290 9.015 14.316 1.00 53.75 81 HIS A O 1
ATOM 631 N N . PHE A 1 82 ? -29.261 8.799 12.298 1.00 54.34 82 PHE A N 1
ATOM 632 C CA . PHE A 1 82 ? -29.446 10.228 12.106 1.00 54.34 82 PHE A CA 1
ATOM 633 C C . PHE A 1 82 ? -30.510 10.773 13.068 1.00 54.34 82 PHE A C 1
ATOM 635 O O . PHE A 1 82 ? -31.712 10.648 12.849 1.00 54.34 82 PHE A O 1
ATOM 642 N N . THR A 1 83 ? -30.065 11.422 14.144 1.00 52.25 83 THR A N 1
ATOM 643 C CA . THR A 1 83 ? -30.936 12.171 15.055 1.00 52.25 83 THR A CA 1
ATOM 644 C C . THR A 1 83 ? -31.001 13.640 14.642 1.00 52.25 83 THR A C 1
ATOM 646 O O . THR A 1 83 ? -30.000 14.356 14.589 1.00 52.25 83 THR A O 1
ATOM 649 N N . ARG A 1 84 ? -32.221 14.132 14.398 1.00 54.31 84 ARG A N 1
ATOM 650 C CA . ARG A 1 84 ? -32.511 15.515 13.963 1.00 54.31 84 ARG A CA 1
ATOM 651 C C . ARG A 1 84 ? -32.061 16.594 14.972 1.00 54.31 84 ARG A C 1
ATOM 653 O O . ARG A 1 84 ? -31.961 17.760 14.617 1.00 54.31 84 ARG A O 1
ATOM 660 N N . LYS A 1 85 ? -31.760 16.212 16.224 1.00 53.56 85 LYS A N 1
ATOM 661 C CA . LYS A 1 85 ? -31.351 17.109 17.326 1.00 53.56 85 LYS A CA 1
ATOM 662 C C . LYS A 1 85 ? -29.838 17.416 17.388 1.00 53.56 85 LYS A C 1
ATOM 664 O O . LYS A 1 85 ? -29.432 18.228 18.212 1.00 53.56 85 LYS A O 1
ATOM 669 N N . GLY A 1 86 ? -29.006 16.806 16.534 1.00 55.59 86 GLY A N 1
ATOM 670 C CA . GLY A 1 86 ? -27.535 16.912 16.588 1.00 55.59 86 GLY A CA 1
ATOM 671 C C . GLY A 1 86 ? -26.867 17.889 15.607 1.00 55.59 86 GLY A C 1
ATOM 672 O O . GLY A 1 86 ? -25.643 17.967 15.585 1.00 55.59 86 GLY A O 1
ATOM 673 N N . TRP A 1 87 ? -27.624 18.641 14.801 1.00 57.72 87 TRP A N 1
ATOM 674 C CA . TRP A 1 87 ? -27.117 19.464 13.681 1.00 57.72 87 TRP A CA 1
ATOM 675 C C . TRP A 1 87 ? -26.384 20.762 14.094 1.00 57.72 87 TRP A C 1
ATOM 677 O O . TRP A 1 87 ? -26.355 21.738 13.349 1.00 57.72 87 TRP A O 1
ATOM 687 N N . LYS A 1 88 ? -25.776 20.813 15.284 1.00 60.53 88 LYS A N 1
ATOM 688 C CA . LYS A 1 88 ? -24.944 21.949 15.705 1.00 60.53 88 LYS A CA 1
ATOM 689 C C . LYS A 1 88 ? -23.476 21.631 15.436 1.00 60.53 88 LYS A C 1
ATOM 691 O O . LYS A 1 88 ? -22.890 20.777 16.100 1.00 60.53 88 LYS A O 1
ATOM 696 N N . ILE A 1 89 ? -22.874 22.345 14.485 1.00 60.25 89 ILE A N 1
ATOM 697 C CA . ILE A 1 89 ? -21.437 22.268 14.196 1.00 60.25 89 ILE A CA 1
ATOM 698 C C . ILE A 1 89 ? -20.671 22.770 15.425 1.00 60.25 89 ILE A C 1
ATOM 700 O O . ILE A 1 89 ? -20.638 23.965 15.716 1.00 60.25 89 ILE A O 1
ATOM 704 N N . LYS A 1 90 ? -20.046 21.854 16.168 1.00 74.50 90 LYS A N 1
ATOM 705 C CA . LYS A 1 90 ? -19.141 22.206 17.268 1.00 74.50 90 LYS A CA 1
ATOM 706 C C . LYS A 1 90 ? -17.735 22.395 16.702 1.00 74.50 90 LYS A C 1
ATOM 708 O O . LYS A 1 90 ? -17.144 21.434 16.213 1.00 74.50 90 LYS A O 1
ATOM 713 N N . ARG A 1 91 ? -17.168 23.602 16.819 1.00 73.25 91 ARG A N 1
ATOM 714 C CA . ARG A 1 91 ? -15.805 23.915 16.334 1.00 73.25 91 ARG A CA 1
ATOM 715 C C . ARG A 1 91 ? -14.730 22.971 16.893 1.00 73.25 91 ARG A C 1
ATOM 717 O O . ARG A 1 91 ? -13.821 22.604 16.164 1.00 73.25 91 ARG A O 1
ATOM 724 N N . SER A 1 92 ? -14.878 22.513 18.138 1.00 75.06 92 SER A N 1
ATOM 725 C CA . SER A 1 92 ? -13.983 21.514 18.750 1.00 75.06 92 SER A CA 1
ATOM 726 C C . SER A 1 92 ? -14.010 20.161 18.020 1.00 75.06 92 SER A C 1
ATOM 728 O O . SER A 1 92 ? -12.962 19.570 17.772 1.00 75.06 92 SER A O 1
ATOM 730 N N . ILE A 1 93 ? -15.192 19.698 17.597 1.00 75.81 93 ILE A N 1
ATOM 731 C CA . ILE A 1 93 ? -15.327 18.460 16.817 1.00 75.81 93 ILE A CA 1
ATOM 732 C C . ILE A 1 93 ? -14.742 18.661 15.419 1.00 75.81 93 ILE A C 1
ATOM 734 O O . ILE A 1 93 ? -14.007 17.807 14.935 1.00 75.81 93 ILE A O 1
ATOM 738 N N . LEU A 1 94 ? -15.018 19.810 14.797 1.00 76.25 94 LEU A N 1
ATOM 739 C CA . LEU A 1 94 ? -14.484 20.145 13.480 1.00 76.25 94 LEU A CA 1
ATOM 740 C C . LEU A 1 94 ? -12.945 20.167 13.487 1.00 76.25 94 LEU A C 1
ATOM 742 O O . LEU A 1 94 ? -12.330 19.551 12.623 1.00 76.25 94 LEU A O 1
ATOM 746 N N . GLY A 1 95 ? -12.325 20.784 14.499 1.00 74.62 95 GLY A N 1
ATOM 747 C CA . GLY A 1 95 ? -10.869 20.795 14.675 1.00 74.62 95 GLY A CA 1
ATOM 748 C C . GLY A 1 95 ? -10.272 19.394 14.832 1.00 74.62 95 GLY A C 1
ATOM 749 O O . GLY A 1 95 ? -9.266 19.086 14.200 1.00 74.62 95 GLY A O 1
ATOM 750 N N . ASN A 1 96 ? -10.931 18.510 15.587 1.00 70.44 96 ASN A N 1
ATOM 751 C CA . ASN A 1 96 ? -10.502 17.115 15.717 1.00 70.44 96 ASN A CA 1
ATOM 752 C C . ASN A 1 96 ? -10.635 16.334 14.399 1.00 70.44 96 ASN A C 1
ATOM 754 O O . ASN A 1 96 ? -9.740 15.563 14.059 1.00 70.44 96 ASN A O 1
ATOM 758 N N . ILE A 1 97 ? -11.712 16.551 13.634 1.00 76.31 97 ILE A N 1
ATOM 759 C CA . ILE A 1 97 ? -11.891 15.934 12.310 1.00 76.31 97 ILE A CA 1
ATOM 760 C C . ILE A 1 97 ? -10.787 16.398 11.358 1.00 76.31 97 ILE A C 1
ATOM 762 O O . ILE A 1 97 ? -10.164 15.560 10.710 1.00 76.31 97 ILE A O 1
ATOM 766 N N . PHE A 1 98 ? -10.504 17.704 11.305 1.00 75.31 98 PHE A N 1
ATOM 767 C CA . PHE A 1 98 ? -9.413 18.232 10.486 1.00 75.31 98 PHE A CA 1
ATOM 768 C C . PHE A 1 98 ? -8.060 17.684 10.934 1.00 75.31 98 PHE A C 1
ATOM 770 O O . PHE A 1 98 ? -7.297 17.242 10.089 1.00 75.31 98 PHE A O 1
ATOM 777 N N . ALA A 1 99 ? -7.774 17.617 12.235 1.00 69.69 99 ALA A N 1
ATOM 778 C CA . ALA A 1 99 ? -6.514 17.063 12.728 1.00 69.69 99 ALA A CA 1
ATOM 779 C C . ALA A 1 99 ? -6.320 15.589 12.325 1.00 69.69 99 ALA A C 1
ATOM 781 O O . ALA A 1 99 ? -5.219 15.195 11.946 1.00 69.69 99 ALA A O 1
ATOM 782 N N . ILE A 1 100 ? -7.385 14.780 12.366 1.00 70.19 100 ILE A N 1
ATOM 783 C CA . ILE A 1 100 ? -7.341 13.363 11.973 1.00 70.19 100 ILE A CA 1
ATOM 784 C C . ILE A 1 100 ? -7.273 13.210 10.447 1.00 70.19 100 ILE A C 1
ATOM 786 O O . ILE A 1 100 ? -6.531 12.364 9.956 1.00 70.19 100 ILE A O 1
ATOM 790 N N . GLY A 1 101 ? -8.031 14.013 9.696 1.00 68.94 101 GLY A N 1
ATOM 791 C CA . GLY A 1 101 ? -8.114 13.953 8.233 1.00 68.94 101 GLY A CA 1
ATOM 792 C C . GLY A 1 101 ? -6.926 14.590 7.508 1.00 68.94 101 GLY A C 1
ATOM 793 O O . GLY A 1 101 ? -6.571 14.148 6.416 1.00 68.94 101 GLY A O 1
ATOM 794 N N . MET A 1 102 ? -6.262 15.571 8.124 1.00 74.88 102 MET A N 1
ATOM 795 C CA . MET A 1 102 ? -5.103 16.257 7.546 1.00 74.88 102 MET A CA 1
ATOM 796 C C . MET A 1 102 ? -3.942 15.293 7.312 1.00 74.88 102 MET A C 1
ATOM 798 O O . MET A 1 102 ? -3.217 15.410 6.332 1.00 74.88 102 MET A O 1
ATOM 802 N N . SER A 1 103 ? -3.776 14.299 8.180 1.00 69.12 103 SER A N 1
ATOM 803 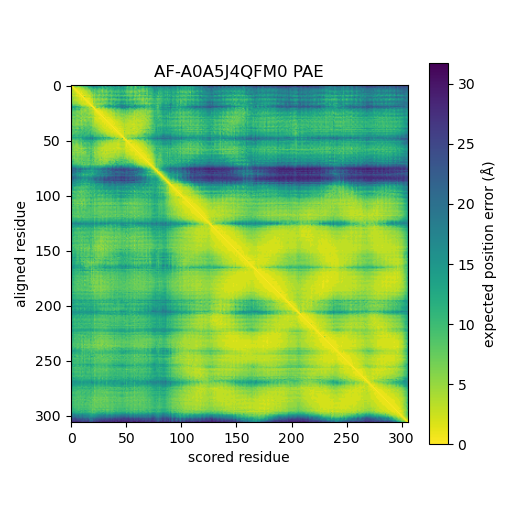C CA . SER A 1 103 ? -2.692 13.332 8.052 1.00 69.12 103 SER A CA 1
ATOM 804 C C . SER A 1 103 ? -2.792 12.424 6.813 1.00 69.12 103 SER A C 1
ATOM 806 O O . SER A 1 103 ? -1.846 12.415 6.026 1.00 69.12 103 SER A O 1
ATOM 808 N N . PRO A 1 104 ? -3.898 11.692 6.562 1.00 74.06 104 PRO A N 1
ATOM 809 C CA . PRO A 1 104 ? -4.059 10.942 5.319 1.00 74.06 104 PRO A CA 1
ATOM 810 C C . PRO A 1 104 ? -4.165 11.858 4.092 1.00 74.06 104 PRO A C 1
ATOM 812 O O . PRO A 1 104 ? -3.758 11.448 3.007 1.00 74.06 104 PRO A O 1
ATOM 815 N N . PHE A 1 105 ? -4.659 13.094 4.231 1.00 79.88 105 PHE A N 1
ATOM 816 C CA . PHE A 1 105 ? -4.612 14.078 3.146 1.00 79.88 105 PHE A CA 1
ATOM 817 C C . PHE A 1 105 ? -3.167 14.382 2.732 1.00 79.88 105 PHE A C 1
ATOM 819 O O . PHE A 1 105 ? -2.822 14.208 1.565 1.00 79.88 105 PHE A O 1
ATOM 826 N N . LEU A 1 106 ? -2.303 14.734 3.690 1.00 77.19 106 LEU A N 1
ATOM 827 C CA . LEU A 1 106 ? -0.880 14.972 3.442 1.00 77.19 106 LEU A CA 1
ATOM 828 C C . LEU A 1 106 ? -0.195 13.749 2.830 1.00 77.19 106 LEU A C 1
ATOM 830 O O . LEU A 1 106 ? 0.593 13.909 1.905 1.00 77.19 106 LEU A O 1
ATOM 834 N N . MET A 1 107 ? -0.530 12.535 3.277 1.00 77.56 107 MET A N 1
ATOM 835 C CA . MET A 1 107 ? -0.003 11.310 2.668 1.00 77.56 107 MET A CA 1
ATOM 836 C C . MET A 1 107 ? -0.390 11.167 1.191 1.00 77.56 107 MET A C 1
ATOM 838 O O . MET A 1 107 ? 0.459 10.822 0.375 1.00 77.56 107 MET A O 1
ATOM 842 N N . ASN A 1 108 ? -1.646 11.445 0.829 1.00 83.00 108 ASN A N 1
ATOM 843 C CA . ASN A 1 108 ? -2.082 11.372 -0.568 1.00 83.00 108 ASN A CA 1
ATOM 844 C C . ASN A 1 108 ? -1.426 12.465 -1.421 1.00 83.00 108 ASN A C 1
ATOM 846 O O . ASN A 1 108 ? -0.972 12.179 -2.524 1.00 83.00 108 ASN A O 1
ATOM 850 N N . VAL A 1 109 ? -1.308 13.688 -0.896 1.00 83.88 109 VAL A N 1
ATOM 851 C CA . VAL A 1 109 ? -0.589 14.777 -1.575 1.00 83.88 109 VAL A CA 1
ATOM 852 C C . VAL A 1 109 ? 0.879 14.404 -1.795 1.00 83.88 109 VAL A C 1
ATOM 854 O O . VAL A 1 109 ? 1.386 14.567 -2.903 1.00 83.88 109 VAL A O 1
ATOM 857 N N . CYS A 1 110 ? 1.546 13.839 -0.783 1.00 80.44 110 CYS A N 1
ATOM 858 C CA . CYS A 1 110 ? 2.919 13.348 -0.909 1.00 80.44 110 CYS A CA 1
ATOM 859 C C . CYS A 1 110 ? 3.019 12.244 -1.964 1.00 80.44 110 CYS A C 1
ATOM 861 O O . CYS A 1 110 ? 3.910 12.292 -2.803 1.00 80.44 110 CYS A O 1
ATOM 863 N N . ALA A 1 111 ? 2.094 11.280 -1.971 1.00 82.38 111 ALA A N 1
ATOM 864 C CA . ALA A 1 111 ? 2.068 10.218 -2.972 1.00 82.38 111 ALA A CA 1
ATOM 865 C C . ALA A 1 111 ? 1.912 10.774 -4.400 1.00 82.38 111 ALA A C 1
ATOM 867 O O . ALA A 1 111 ? 2.640 10.355 -5.297 1.00 82.38 111 ALA A O 1
ATOM 868 N N . CYS A 1 112 ? 1.029 11.756 -4.609 1.00 85.00 112 CYS A N 1
ATOM 869 C CA . CYS A 1 112 ? 0.885 12.429 -5.901 1.00 85.00 112 CYS A CA 1
ATOM 870 C C . CYS A 1 112 ? 2.167 13.167 -6.309 1.00 85.00 112 CYS A C 1
ATOM 872 O O . CYS A 1 112 ? 2.625 13.005 -7.437 1.00 85.00 112 CYS A O 1
ATOM 874 N N . ALA A 1 113 ? 2.769 13.935 -5.397 1.00 86.19 113 ALA A N 1
ATOM 875 C CA . ALA A 1 113 ? 4.014 14.653 -5.661 1.00 86.19 113 ALA A CA 1
ATOM 876 C C . ALA A 1 113 ? 5.154 13.691 -6.028 1.00 86.19 113 ALA A C 1
ATOM 878 O O . ALA A 1 113 ? 5.864 13.910 -7.005 1.00 86.19 113 ALA A O 1
ATOM 879 N N . ILE A 1 114 ? 5.277 12.583 -5.298 1.00 85.44 114 ILE A N 1
ATOM 880 C CA . ILE A 1 114 ? 6.253 11.529 -5.566 1.00 85.44 114 ILE A CA 1
ATOM 881 C C . ILE A 1 114 ? 6.071 10.950 -6.972 1.00 85.44 114 ILE A C 1
ATOM 883 O O . ILE A 1 114 ? 7.046 10.828 -7.707 1.00 85.44 114 ILE A O 1
ATOM 887 N N . ILE A 1 115 ? 4.838 10.629 -7.375 1.00 84.62 115 ILE A N 1
ATOM 888 C CA . ILE A 1 115 ? 4.560 10.106 -8.720 1.00 84.62 115 ILE A CA 1
ATOM 889 C C . ILE A 1 115 ? 4.987 11.116 -9.791 1.00 84.62 115 ILE A C 1
ATOM 891 O O . ILE A 1 115 ? 5.581 10.720 -10.791 1.00 84.62 115 ILE A O 1
ATOM 895 N N . VAL A 1 116 ? 4.735 12.411 -9.587 1.00 86.81 116 VAL A N 1
ATOM 896 C CA . VAL A 1 116 ? 5.187 13.461 -10.515 1.00 86.81 116 VAL A CA 1
ATOM 897 C C . VAL A 1 116 ? 6.715 13.488 -10.615 1.00 86.81 116 VAL A C 1
ATOM 899 O O . VAL A 1 116 ? 7.248 13.528 -11.722 1.00 86.81 116 VAL A O 1
ATOM 902 N N . VAL A 1 117 ? 7.429 13.399 -9.488 1.00 86.06 117 VAL A N 1
ATOM 903 C CA . VAL A 1 117 ? 8.902 13.347 -9.479 1.00 86.06 117 VAL A CA 1
ATOM 904 C C . VAL A 1 117 ? 9.420 12.098 -10.197 1.00 86.06 117 VAL A C 1
ATOM 906 O O . VAL A 1 117 ? 10.340 12.217 -11.000 1.00 86.06 117 VAL A O 1
ATOM 909 N N . ILE A 1 118 ? 8.813 10.924 -9.979 1.00 85.56 118 ILE A N 1
ATOM 910 C CA . ILE A 1 118 ? 9.183 9.689 -10.689 1.00 85.56 118 ILE A CA 1
ATOM 911 C C . ILE A 1 118 ? 9.007 9.865 -12.199 1.00 85.56 118 ILE A C 1
ATOM 913 O O . ILE A 1 118 ? 9.927 9.558 -12.950 1.00 85.56 118 ILE A O 1
ATOM 917 N N . ASN A 1 119 ? 7.851 10.366 -12.649 1.00 86.25 119 ASN A N 1
ATOM 918 C CA . ASN A 1 119 ? 7.578 10.531 -14.078 1.00 86.25 119 ASN A CA 1
ATOM 919 C C . ASN A 1 119 ? 8.564 11.511 -14.727 1.00 86.25 119 ASN A C 1
ATOM 921 O O . ASN A 1 119 ? 9.141 11.182 -15.757 1.00 86.25 119 ASN A O 1
ATOM 925 N N . ASN A 1 120 ? 8.835 12.656 -14.093 1.00 85.44 120 ASN A N 1
ATOM 926 C CA . ASN A 1 120 ? 9.830 13.614 -14.586 1.00 85.44 120 ASN A CA 1
ATOM 927 C C . ASN A 1 120 ? 11.256 13.029 -14.590 1.00 85.44 120 ASN A C 1
ATOM 929 O O . ASN A 1 120 ? 12.023 13.243 -15.530 1.00 85.44 120 ASN A O 1
ATOM 933 N N . SER A 1 121 ? 11.629 12.269 -13.557 1.00 82.56 121 SER A N 1
ATOM 934 C CA . SER A 1 121 ? 12.945 11.625 -13.469 1.00 82.56 121 SER A CA 1
ATOM 935 C C . SER A 1 121 ? 13.120 10.536 -14.536 1.00 82.56 121 SER A C 1
ATOM 937 O O . SER A 1 121 ? 14.159 10.472 -15.191 1.00 82.56 121 SER A O 1
ATOM 939 N N . LEU A 1 122 ? 12.085 9.729 -14.786 1.00 81.94 122 LEU A N 1
ATOM 940 C CA . LEU A 1 122 ? 12.085 8.727 -15.854 1.00 81.94 122 LEU A CA 1
ATOM 941 C C . LEU A 1 122 ? 12.112 9.371 -17.238 1.00 81.94 122 LEU A C 1
ATOM 943 O O . LEU A 1 122 ? 12.850 8.898 -18.096 1.00 81.94 122 LEU A O 1
ATOM 947 N N . GLN A 1 123 ? 11.372 10.464 -17.440 1.00 83.38 123 GLN A N 1
ATOM 948 C CA . GLN A 1 123 ? 11.386 11.199 -18.703 1.00 83.38 123 GLN A CA 1
ATOM 949 C C . GLN A 1 123 ? 12.790 11.718 -19.028 1.00 83.38 123 GLN A C 1
ATOM 951 O O . GLN A 1 123 ? 13.266 11.555 -20.147 1.00 83.38 123 GLN A O 1
ATOM 956 N N . THR A 1 124 ? 13.474 12.288 -18.033 1.00 79.62 124 THR A N 1
ATOM 957 C CA . THR A 1 124 ? 14.818 12.865 -18.194 1.00 79.62 124 THR A CA 1
ATOM 958 C C . THR A 1 124 ? 15.922 11.819 -18.367 1.00 79.62 124 THR A C 1
ATOM 960 O O . THR A 1 124 ? 16.859 12.066 -19.118 1.00 79.62 124 THR A O 1
ATOM 963 N N . HIS A 1 125 ? 15.828 10.658 -17.708 1.00 75.44 125 HIS A N 1
ATOM 964 C CA . HIS A 1 125 ? 16.911 9.659 -17.689 1.00 75.44 125 HIS A CA 1
ATOM 965 C C . HIS A 1 125 ? 16.661 8.419 -18.564 1.00 75.44 125 HIS A C 1
ATOM 967 O O . HIS A 1 125 ? 17.592 7.647 -18.781 1.00 75.44 125 HIS A O 1
ATOM 973 N N . GLY A 1 126 ? 15.430 8.181 -19.028 1.00 71.50 126 GLY A N 1
ATOM 974 C CA . GLY A 1 126 ? 15.063 6.964 -19.764 1.00 71.50 126 GLY A CA 1
ATOM 975 C C . GLY A 1 126 ? 13.991 7.135 -20.847 1.00 71.50 126 GLY A C 1
ATOM 976 O O . GLY A 1 126 ? 13.633 6.148 -21.489 1.00 71.50 126 GLY A O 1
ATOM 977 N N . GLY A 1 127 ? 13.483 8.353 -21.067 1.00 82.38 127 GLY A N 1
ATOM 978 C CA . GLY A 1 127 ? 12.505 8.656 -22.114 1.00 82.38 127 GLY A CA 1
ATOM 979 C C . GLY A 1 127 ? 11.144 7.970 -21.938 1.00 82.38 127 GLY A C 1
ATOM 980 O O . GLY A 1 127 ? 10.830 7.391 -20.894 1.00 82.38 127 GLY A O 1
ATOM 981 N N . ASP A 1 128 ? 10.319 8.024 -22.985 1.00 82.00 128 ASP A N 1
ATOM 982 C CA . ASP A 1 128 ? 8.926 7.550 -22.950 1.00 82.00 128 ASP A CA 1
ATOM 983 C C . ASP A 1 128 ? 8.807 6.041 -22.681 1.00 82.00 128 ASP A C 1
ATOM 985 O O . ASP A 1 128 ? 7.888 5.594 -21.988 1.00 82.00 128 ASP A O 1
ATOM 989 N N . LEU A 1 129 ? 9.778 5.248 -23.148 1.00 82.56 129 LEU A N 1
ATOM 990 C CA . LEU A 1 129 ? 9.831 3.806 -22.890 1.00 82.56 129 LEU A CA 1
ATOM 991 C C . LEU A 1 129 ? 9.999 3.501 -21.392 1.00 82.56 129 LEU A C 1
ATOM 993 O O . LEU A 1 129 ? 9.348 2.600 -20.863 1.00 82.56 129 LEU A O 1
ATOM 997 N N . ALA A 1 130 ? 10.807 4.273 -20.660 1.00 81.62 130 ALA A N 1
ATOM 998 C CA . ALA A 1 130 ? 10.972 4.076 -19.220 1.00 81.62 130 ALA A CA 1
ATOM 999 C C . ALA A 1 130 ? 9.694 4.420 -18.432 1.00 81.62 130 ALA A C 1
ATOM 1001 O O . ALA A 1 130 ? 9.361 3.730 -17.464 1.00 81.62 130 ALA A O 1
ATOM 1002 N N . ILE A 1 131 ? 8.948 5.438 -18.873 1.00 83.94 131 ILE A N 1
ATOM 1003 C CA . ILE A 1 131 ? 7.647 5.810 -18.296 1.00 83.94 131 ILE A CA 1
ATOM 1004 C C . ILE A 1 131 ? 6.621 4.696 -18.540 1.00 83.94 131 ILE A C 1
ATOM 1006 O O . ILE A 1 131 ? 5.918 4.283 -17.613 1.00 83.94 131 ILE A O 1
ATOM 1010 N N . GLY A 1 132 ? 6.576 4.154 -19.762 1.00 84.06 132 GLY A N 1
ATOM 1011 C CA . GLY A 1 132 ? 5.727 3.012 -20.106 1.00 84.06 132 GLY A CA 1
ATOM 1012 C C . GLY A 1 132 ? 6.028 1.784 -19.241 1.00 84.06 132 GLY A C 1
ATOM 1013 O O . GLY A 1 132 ? 5.114 1.187 -18.667 1.00 84.06 132 GLY A O 1
ATOM 1014 N N . ALA A 1 133 ? 7.312 1.457 -19.061 1.00 86.19 133 ALA A N 1
ATOM 1015 C CA . ALA A 1 133 ? 7.751 0.346 -18.220 1.00 86.19 133 ALA A CA 1
ATOM 1016 C C . ALA A 1 133 ? 7.355 0.548 -16.749 1.00 86.19 133 ALA A C 1
ATOM 1018 O O . ALA A 1 133 ? 6.857 -0.379 -16.105 1.00 86.19 133 ALA A O 1
ATOM 1019 N N . TYR A 1 134 ? 7.507 1.768 -16.222 1.00 86.62 134 TYR A N 1
ATOM 1020 C CA . TYR A 1 134 ? 7.053 2.103 -14.872 1.00 86.62 134 TYR A CA 1
ATOM 1021 C C . TYR A 1 134 ? 5.538 1.955 -14.725 1.00 86.62 134 TYR A C 1
ATOM 1023 O O . TYR A 1 134 ? 5.076 1.447 -13.706 1.00 86.62 134 TYR A O 1
ATOM 1031 N N . GLY A 1 135 ? 4.756 2.320 -15.743 1.00 86.75 135 GLY A N 1
ATOM 1032 C CA . GLY A 1 135 ? 3.309 2.103 -15.755 1.00 86.75 135 GLY A CA 1
ATOM 1033 C C . GLY A 1 135 ? 2.927 0.630 -15.570 1.00 86.75 135 GLY A C 1
ATOM 1034 O O . GLY A 1 135 ? 2.035 0.322 -14.775 1.00 86.75 135 GLY A O 1
ATOM 1035 N N . ILE A 1 136 ? 3.633 -0.282 -16.248 1.00 86.94 136 ILE A N 1
ATOM 1036 C CA . ILE A 1 136 ? 3.441 -1.736 -16.113 1.00 86.94 136 ILE A CA 1
ATOM 1037 C C . ILE A 1 136 ? 3.802 -2.197 -14.695 1.00 86.94 136 ILE A C 1
ATOM 1039 O O . ILE A 1 136 ? 2.994 -2.839 -14.020 1.00 86.94 136 ILE A O 1
ATOM 1043 N N . ILE A 1 137 ? 4.986 -1.816 -14.208 1.00 88.00 137 ILE A N 1
ATOM 1044 C CA . ILE A 1 137 ? 5.474 -2.194 -12.873 1.00 88.00 137 ILE A CA 1
ATOM 1045 C C . ILE A 1 137 ? 4.537 -1.666 -11.781 1.00 88.00 137 ILE A C 1
ATOM 1047 O O . ILE A 1 137 ? 4.145 -2.409 -10.884 1.00 88.00 137 ILE A O 1
ATOM 1051 N N . ASN A 1 138 ? 4.112 -0.405 -11.868 1.00 87.69 138 ASN A N 1
ATOM 1052 C CA . ASN A 1 138 ? 3.238 0.217 -10.879 1.00 87.69 138 ASN A CA 1
ATOM 1053 C C . ASN A 1 138 ? 1.857 -0.455 -10.818 1.00 87.69 138 ASN A C 1
ATOM 1055 O O . ASN A 1 138 ? 1.307 -0.628 -9.730 1.00 87.69 138 ASN A O 1
ATOM 1059 N N . ARG A 1 139 ? 1.299 -0.891 -11.959 1.00 87.00 139 ARG A N 1
ATOM 1060 C CA . ARG A 1 139 ? 0.045 -1.670 -11.984 1.00 87.00 139 ARG A CA 1
ATOM 1061 C C . ARG A 1 139 ? 0.188 -2.983 -11.220 1.00 87.00 139 ARG A C 1
ATOM 1063 O O . ARG A 1 139 ? -0.673 -3.308 -10.403 1.00 87.00 139 ARG A O 1
ATOM 1070 N N . LEU A 1 140 ? 1.290 -3.696 -11.440 1.00 87.44 140 LEU A N 1
ATOM 1071 C CA . LEU A 1 140 ? 1.583 -4.945 -10.742 1.00 87.44 140 LEU A CA 1
ATOM 1072 C C . LEU A 1 140 ? 1.803 -4.725 -9.239 1.00 87.44 140 LEU A C 1
ATOM 1074 O O . LEU A 1 140 ? 1.205 -5.422 -8.425 1.00 87.44 140 LEU A O 1
ATOM 1078 N N . LEU A 1 141 ? 2.594 -3.724 -8.847 1.00 86.62 141 LEU A N 1
ATOM 1079 C CA . LEU A 1 141 ? 2.806 -3.390 -7.434 1.00 86.62 141 LEU A CA 1
ATOM 1080 C C . LEU A 1 141 ? 1.496 -2.985 -6.742 1.00 86.62 141 LEU A C 1
ATOM 1082 O O . LEU A 1 141 ? 1.206 -3.441 -5.635 1.00 86.62 141 LEU A O 1
ATOM 1086 N N . THR A 1 142 ? 0.666 -2.181 -7.413 1.00 87.81 142 THR A N 1
ATOM 1087 C CA . THR A 1 142 ? -0.647 -1.765 -6.901 1.00 87.81 142 THR A CA 1
ATOM 1088 C C . THR A 1 142 ? -1.563 -2.965 -6.680 1.00 87.81 142 THR A C 1
ATOM 1090 O O . THR A 1 142 ? -2.247 -3.016 -5.660 1.00 87.81 142 THR A O 1
ATOM 1093 N N . PHE A 1 143 ? -1.542 -3.961 -7.569 1.00 89.88 143 PHE A N 1
ATOM 1094 C CA . PHE A 1 143 ? -2.309 -5.196 -7.398 1.00 89.88 143 PHE A CA 1
ATOM 1095 C C . PHE A 1 143 ? -1.967 -5.912 -6.078 1.00 89.88 143 PHE A C 1
ATOM 1097 O O . PHE A 1 143 ? -2.866 -6.217 -5.293 1.00 89.88 143 PHE A O 1
ATOM 1104 N N . PHE A 1 144 ? -0.680 -6.090 -5.760 1.00 88.38 144 PHE A N 1
ATOM 1105 C CA . PHE A 1 144 ? -0.268 -6.687 -4.481 1.00 88.38 144 PHE A CA 1
ATOM 1106 C C . PHE A 1 144 ? -0.632 -5.813 -3.278 1.00 88.38 144 PHE A C 1
ATOM 1108 O O . PHE A 1 144 ? -1.103 -6.326 -2.259 1.00 88.38 144 PHE A O 1
ATOM 1115 N N . ILE A 1 145 ? -0.485 -4.490 -3.398 1.00 88.31 145 ILE A N 1
ATOM 1116 C CA . ILE A 1 145 ? -0.920 -3.553 -2.356 1.00 88.31 145 ILE A CA 1
ATOM 1117 C C . ILE A 1 145 ? -2.428 -3.683 -2.106 1.00 88.31 145 ILE A C 1
ATOM 1119 O O . ILE A 1 145 ? -2.844 -3.670 -0.951 1.00 88.31 145 ILE A O 1
ATOM 1123 N N . MET A 1 146 ? -3.257 -3.869 -3.136 1.00 87.88 146 MET A N 1
ATOM 1124 C CA . MET A 1 146 ? -4.700 -4.074 -2.965 1.00 87.88 146 MET A CA 1
ATOM 1125 C C . MET A 1 146 ? -5.024 -5.362 -2.201 1.00 87.88 146 MET A C 1
ATOM 1127 O O . MET A 1 146 ? -5.913 -5.351 -1.349 1.00 87.88 146 MET A O 1
ATOM 1131 N N . ILE A 1 147 ? -4.281 -6.447 -2.434 1.00 91.56 147 ILE A N 1
ATOM 1132 C CA . ILE A 1 147 ? -4.436 -7.688 -1.659 1.00 91.56 147 ILE A CA 1
ATOM 1133 C C . ILE A 1 147 ? -4.072 -7.446 -0.185 1.00 91.56 147 ILE A C 1
ATOM 1135 O O . ILE A 1 147 ? -4.819 -7.844 0.712 1.00 91.56 147 ILE A O 1
ATOM 1139 N N . LEU A 1 148 ? -2.974 -6.732 0.084 1.00 91.12 148 LEU A N 1
ATOM 1140 C CA . LEU A 1 148 ? -2.582 -6.346 1.446 1.00 91.12 148 LEU A CA 1
ATOM 1141 C C . LEU A 1 148 ? -3.614 -5.427 2.114 1.00 91.12 148 LEU A C 1
ATOM 1143 O O . LEU A 1 148 ? -3.887 -5.560 3.309 1.00 91.12 148 LEU A O 1
ATOM 1147 N N . LEU A 1 149 ? -4.222 -4.508 1.361 1.00 88.06 149 LEU A N 1
ATOM 1148 C CA . LEU A 1 149 ? -5.326 -3.686 1.851 1.00 88.06 149 LEU A CA 1
ATOM 1149 C C . LEU A 1 149 ? -6.532 -4.559 2.225 1.00 88.06 149 LEU A C 1
ATOM 1151 O O . LEU A 1 149 ? -7.107 -4.363 3.291 1.00 88.06 149 LEU A O 1
ATOM 1155 N N . GLY A 1 150 ? -6.862 -5.574 1.423 1.00 86.94 150 GLY A N 1
ATOM 1156 C CA . GLY A 1 150 ? -7.899 -6.556 1.757 1.00 86.94 150 GLY A CA 1
ATOM 1157 C C . GLY A 1 150 ? -7.606 -7.314 3.058 1.00 86.94 150 GLY A C 1
ATOM 1158 O O . GLY A 1 150 ? -8.460 -7.381 3.944 1.00 86.94 150 GLY A O 1
ATOM 1159 N N . LEU A 1 151 ? -6.375 -7.812 3.217 1.00 90.81 151 LEU A N 1
ATOM 1160 C CA . LEU A 1 151 ? -5.916 -8.479 4.441 1.00 90.81 151 LEU A CA 1
ATOM 1161 C C . LEU A 1 151 ? -6.037 -7.562 5.666 1.00 90.81 151 LEU A C 1
ATOM 1163 O O . LEU A 1 151 ? -6.598 -7.942 6.695 1.00 90.81 151 LEU A O 1
ATOM 1167 N N . THR A 1 152 ? -5.527 -6.336 5.557 1.00 88.62 152 THR A N 1
ATOM 1168 C CA . THR A 1 152 ? -5.526 -5.375 6.666 1.00 88.62 152 THR A CA 1
ATOM 1169 C C . THR A 1 152 ? -6.929 -4.889 7.025 1.00 88.62 152 THR A C 1
ATOM 1171 O O . THR A 1 152 ? -7.230 -4.729 8.207 1.00 88.62 152 THR A O 1
ATOM 1174 N N . MET A 1 153 ? -7.833 -4.761 6.051 1.00 82.69 153 MET A N 1
ATOM 1175 C CA . MET A 1 153 ? -9.253 -4.501 6.307 1.00 82.69 153 MET A CA 1
ATOM 1176 C C . MET A 1 153 ? -9.930 -5.626 7.101 1.00 82.69 153 MET A C 1
ATOM 1178 O O . MET A 1 153 ? -10.780 -5.338 7.943 1.00 82.69 153 MET A O 1
ATOM 1182 N N . GLY A 1 154 ? -9.557 -6.889 6.870 1.00 84.00 154 GLY A N 1
ATOM 1183 C CA . GLY A 1 154 ? -10.032 -8.027 7.667 1.00 84.00 154 GLY A CA 1
ATOM 1184 C C . GLY A 1 154 ? -9.430 -8.067 9.077 1.00 84.00 154 GLY A C 1
ATOM 1185 O O . GLY A 1 154 ? -10.108 -8.427 10.038 1.00 84.00 154 GLY A O 1
ATOM 1186 N N . MET A 1 155 ? -8.174 -7.642 9.215 1.00 88.50 155 MET A N 1
ATOM 1187 C CA . MET A 1 155 ? -7.444 -7.609 10.484 1.00 88.50 155 MET A CA 1
ATOM 1188 C C . MET A 1 155 ? -7.918 -6.486 11.425 1.00 88.50 155 MET A C 1
ATOM 1190 O O . MET A 1 155 ? -8.071 -6.709 12.629 1.00 88.50 155 MET A O 1
ATOM 1194 N N . GLN A 1 156 ? -8.162 -5.289 10.886 1.00 83.69 156 GLN A N 1
ATOM 1195 C CA . GLN A 1 156 ? -8.531 -4.076 11.624 1.00 83.69 156 GLN A CA 1
ATOM 1196 C C . GLN A 1 156 ? -9.657 -4.261 12.667 1.00 83.69 156 GLN A C 1
ATOM 1198 O O . GLN A 1 156 ? -9.452 -3.861 13.816 1.00 83.69 156 GLN A O 1
ATOM 1203 N N . PRO A 1 157 ? -10.809 -4.894 12.360 1.00 81.31 157 PRO A N 1
ATOM 1204 C CA . PRO A 1 157 ? -11.866 -5.112 13.352 1.00 81.31 157 PRO A CA 1
ATOM 1205 C C . PRO A 1 157 ? -11.490 -6.101 14.453 1.00 81.31 157 PRO A C 1
ATOM 1207 O O . PRO A 1 157 ? -11.830 -5.895 15.617 1.00 81.31 157 PRO A O 1
ATOM 1210 N N . ILE A 1 158 ? -10.769 -7.167 14.099 1.00 87.00 158 ILE A N 1
ATOM 1211 C CA . ILE A 1 158 ? -10.341 -8.210 15.038 1.00 87.00 158 ILE A CA 1
ATOM 1212 C C . ILE A 1 158 ? -9.375 -7.604 16.059 1.00 87.00 158 ILE A C 1
ATOM 1214 O O . ILE A 1 158 ? -9.504 -7.839 17.263 1.00 87.00 158 ILE A O 1
ATOM 1218 N N . VAL A 1 159 ? -8.430 -6.788 15.587 1.00 89.06 159 VAL A N 1
ATOM 1219 C CA . VAL A 1 159 ? -7.484 -6.061 16.439 1.00 89.06 159 VAL A CA 1
ATOM 1220 C C . VAL A 1 159 ? -8.208 -5.016 17.283 1.00 89.06 159 VAL A C 1
ATOM 1222 O O . VAL A 1 159 ? -8.019 -5.003 18.496 1.00 89.06 159 VAL A O 1
ATOM 1225 N N . GLY A 1 160 ? -9.063 -4.185 16.677 1.00 85.62 160 GLY A N 1
ATOM 1226 C CA . GLY A 1 160 ? -9.786 -3.122 17.378 1.00 85.62 160 GLY A CA 1
ATOM 1227 C C . GLY A 1 160 ? -10.668 -3.647 18.515 1.00 85.62 160 GLY A C 1
ATOM 1228 O O . GLY A 1 160 ? -10.595 -3.141 19.634 1.00 85.62 160 GLY A O 1
ATOM 1229 N N . TYR A 1 161 ? -11.433 -4.717 18.268 1.00 84.81 161 TYR A N 1
ATOM 1230 C CA . TYR A 1 161 ? -12.288 -5.337 19.284 1.00 84.81 161 TYR A CA 1
ATOM 1231 C C . TYR A 1 161 ? -11.477 -5.984 20.414 1.00 84.81 161 TYR A C 1
ATOM 1233 O O . TYR A 1 161 ? -11.747 -5.741 21.588 1.00 84.81 161 TYR A O 1
ATOM 1241 N N . ASN A 1 162 ? -10.455 -6.789 20.087 1.00 87.38 162 ASN A N 1
ATOM 1242 C CA . ASN A 1 162 ? -9.645 -7.457 21.112 1.00 87.38 162 ASN A CA 1
ATOM 1243 C C . ASN A 1 162 ? -8.820 -6.464 21.942 1.00 87.38 162 ASN A C 1
ATOM 1245 O O . ASN A 1 162 ? -8.640 -6.687 23.138 1.00 87.38 162 ASN A O 1
ATOM 1249 N N . TYR A 1 163 ? -8.347 -5.374 21.332 1.00 87.06 163 TYR A N 1
ATOM 1250 C CA . TYR A 1 163 ? -7.642 -4.305 22.036 1.00 87.06 163 TYR A CA 1
ATOM 1251 C C . TYR A 1 163 ? -8.582 -3.546 22.982 1.00 87.06 163 TYR A C 1
ATOM 1253 O O . TYR A 1 163 ? -8.230 -3.334 24.140 1.00 87.06 163 TYR A O 1
ATOM 1261 N N . GLY A 1 164 ? -9.803 -3.220 22.538 1.00 83.75 164 GLY A N 1
ATOM 1262 C CA . GLY A 1 164 ? -10.833 -2.609 23.388 1.00 83.75 164 GLY A CA 1
ATOM 1263 C C . GLY A 1 164 ? -11.299 -3.512 24.537 1.00 83.75 164 GLY A C 1
ATOM 1264 O O . GLY A 1 164 ? -11.563 -3.027 25.630 1.00 83.75 164 GLY A O 1
ATOM 1265 N 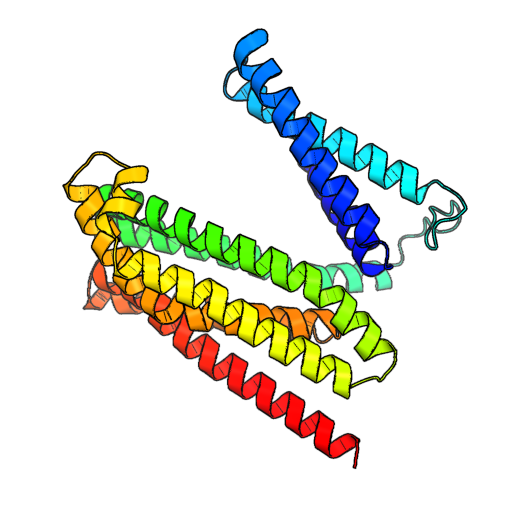N . ALA A 1 165 ? -11.329 -4.830 24.322 1.00 84.62 165 ALA A N 1
ATOM 1266 C CA . ALA A 1 165 ? -11.640 -5.829 25.348 1.00 84.62 165 ALA A CA 1
ATOM 1267 C C . ALA A 1 165 ? -10.438 -6.204 26.242 1.00 84.62 165 ALA A C 1
ATOM 1269 O O . ALA A 1 165 ? -10.521 -7.182 26.984 1.00 84.62 165 ALA A O 1
ATOM 1270 N N . LEU A 1 166 ? -9.311 -5.487 26.136 1.00 86.12 166 LEU A N 1
ATOM 1271 C CA . LEU A 1 166 ? -8.065 -5.726 26.878 1.00 86.12 166 LEU A CA 1
ATOM 1272 C C . LEU A 1 166 ? -7.445 -7.130 26.689 1.00 86.12 166 LEU A C 1
ATOM 1274 O O . LEU A 1 166 ? -6.566 -7.545 27.441 1.00 86.12 166 LEU A O 1
ATOM 1278 N N . LYS A 1 167 ? -7.826 -7.866 25.636 1.00 88.06 167 LYS A N 1
ATOM 1279 C CA . LYS A 1 167 ? -7.323 -9.218 25.326 1.00 88.06 167 LYS A CA 1
ATOM 1280 C C . LYS A 1 167 ? -6.011 -9.161 24.535 1.00 88.06 167 LYS A C 1
ATOM 1282 O O . LYS A 1 167 ? -5.944 -9.596 23.382 1.00 88.06 167 LYS A O 1
ATOM 1287 N N . MET A 1 168 ? -4.946 -8.652 25.158 1.00 86.44 168 MET A N 1
ATOM 1288 C CA . MET A 1 168 ? -3.656 -8.375 24.497 1.00 86.44 168 MET A CA 1
ATOM 1289 C C . MET A 1 168 ? -2.986 -9.607 23.869 1.00 86.44 168 MET A C 1
ATOM 1291 O O . MET A 1 168 ? -2.351 -9.496 22.819 1.00 86.44 168 MET A O 1
ATOM 1295 N N . GLN A 1 169 ? -3.183 -10.803 24.432 1.00 88.44 169 GLN A N 1
ATOM 1296 C CA . GLN A 1 169 ? -2.668 -12.045 23.844 1.00 88.44 169 GLN A CA 1
ATOM 1297 C C . GLN A 1 169 ? -3.265 -12.310 22.450 1.00 88.44 169 GLN A C 1
ATOM 1299 O O . GLN A 1 169 ? -2.537 -12.621 21.507 1.00 88.44 169 GLN A O 1
ATOM 1304 N N . ARG A 1 170 ? -4.581 -12.102 22.289 1.00 88.44 170 ARG A N 1
ATOM 1305 C CA . ARG A 1 170 ? -5.270 -12.245 20.994 1.00 88.44 170 ARG A CA 1
ATOM 1306 C C . ARG A 1 170 ? -4.862 -11.156 20.007 1.00 88.44 170 ARG A C 1
ATOM 1308 O O . ARG A 1 170 ? -4.755 -11.423 18.812 1.00 88.44 170 ARG A O 1
ATOM 1315 N N . VAL A 1 171 ? -4.582 -9.948 20.500 1.00 90.00 171 VAL A N 1
ATOM 1316 C CA . VAL A 1 171 ? -4.047 -8.845 19.686 1.00 90.00 171 VAL A CA 1
ATOM 1317 C C . VAL A 1 171 ? -2.693 -9.233 19.079 1.00 90.00 171 VAL A C 1
ATOM 1319 O O . VAL A 1 171 ? -2.514 -9.112 17.868 1.00 90.00 171 VAL A O 1
ATOM 1322 N N . ARG A 1 172 ? -1.769 -9.781 19.883 1.00 88.88 172 ARG A N 1
ATOM 1323 C CA . ARG A 1 172 ? -0.450 -10.248 19.408 1.00 88.88 172 ARG A CA 1
ATOM 1324 C C . ARG A 1 172 ? -0.557 -11.399 18.413 1.00 88.88 172 ARG A C 1
ATOM 1326 O O . ARG A 1 172 ? 0.141 -11.390 17.404 1.00 88.88 172 ARG A O 1
ATOM 1333 N N . GLN A 1 173 ? -1.439 -12.366 18.667 1.00 91.94 173 GLN A N 1
ATOM 1334 C CA . GLN A 1 173 ? -1.690 -13.473 17.738 1.00 91.94 173 GLN A CA 1
ATOM 1335 C C . GLN A 1 173 ? -2.219 -12.970 16.392 1.00 91.94 173 GLN A C 1
ATOM 1337 O O . GLN A 1 173 ? -1.706 -13.366 15.349 1.00 91.94 173 GLN A O 1
ATOM 1342 N N . THR A 1 174 ? -3.190 -12.055 16.417 1.00 93.19 174 THR A N 1
ATOM 1343 C CA . THR A 1 174 ? -3.769 -11.463 15.203 1.00 93.19 174 THR A CA 1
ATOM 1344 C C . THR A 1 174 ? -2.714 -10.693 14.410 1.00 93.19 174 THR A C 1
ATOM 1346 O O . THR A 1 174 ? -2.621 -10.861 13.199 1.00 93.19 174 THR A O 1
ATOM 1349 N N . LEU A 1 175 ? -1.873 -9.904 15.090 1.00 93.62 175 LEU A N 1
ATOM 1350 C CA . LEU A 1 175 ? -0.764 -9.195 14.456 1.00 93.62 175 LEU A CA 1
ATOM 1351 C C . LEU A 1 175 ? 0.248 -10.163 13.829 1.00 93.62 175 LEU A C 1
ATOM 1353 O O . LEU A 1 175 ? 0.628 -9.982 12.677 1.00 93.62 175 LEU A O 1
ATOM 1357 N N . LYS A 1 176 ? 0.666 -11.205 14.559 1.00 94.12 176 LYS A N 1
ATOM 1358 C CA . LYS A 1 176 ? 1.620 -12.205 14.060 1.00 94.12 176 LYS A CA 1
ATOM 1359 C C . LYS A 1 176 ? 1.080 -12.917 12.820 1.00 94.12 176 LYS A C 1
ATOM 1361 O O . LYS A 1 176 ? 1.802 -13.040 11.837 1.00 94.12 176 LYS A O 1
ATOM 1366 N N . LEU A 1 177 ? -0.183 -13.345 12.852 1.00 94.06 177 LEU A N 1
ATOM 1367 C CA . LEU A 1 177 ? -0.844 -13.964 11.703 1.00 94.06 177 LEU A CA 1
ATOM 1368 C C . LEU A 1 177 ? -0.939 -12.990 10.527 1.00 94.06 177 LEU A C 1
ATOM 1370 O O . LEU A 1 177 ? -0.535 -13.345 9.427 1.00 94.06 177 LEU A O 1
ATOM 1374 N N . GLY A 1 178 ? -1.378 -11.751 10.762 1.00 94.00 178 GLY A N 1
ATOM 1375 C CA . GLY A 1 178 ? -1.454 -10.725 9.722 1.00 94.00 178 GLY A CA 1
ATOM 1376 C C . GLY A 1 178 ? -0.103 -10.462 9.059 1.00 94.00 178 GLY A C 1
ATOM 1377 O O . GLY A 1 178 ? -0.027 -10.378 7.838 1.00 94.00 178 GLY A O 1
ATOM 1378 N N . ILE A 1 179 ? 0.973 -10.387 9.847 1.00 95.12 179 ILE A N 1
ATOM 1379 C CA . ILE A 1 179 ? 2.332 -10.191 9.335 1.00 95.12 179 ILE A CA 1
ATOM 1380 C C . ILE A 1 179 ? 2.770 -11.396 8.498 1.00 95.12 179 ILE A C 1
ATOM 1382 O O . ILE A 1 179 ? 3.217 -11.210 7.371 1.00 95.12 179 ILE A O 1
ATOM 1386 N N . ILE A 1 180 ? 2.622 -12.619 9.019 1.00 96.06 180 ILE A N 1
ATOM 1387 C CA . ILE A 1 180 ? 3.020 -13.844 8.310 1.00 96.06 180 ILE A CA 1
ATOM 1388 C C . ILE A 1 180 ? 2.255 -13.962 6.990 1.00 96.06 180 ILE A C 1
ATOM 1390 O O . ILE A 1 180 ? 2.869 -14.147 5.944 1.00 96.06 180 ILE A O 1
ATOM 1394 N N . THR A 1 181 ? 0.932 -13.798 7.011 1.00 95.12 181 THR A N 1
ATOM 1395 C CA . THR A 1 181 ? 0.105 -13.857 5.802 1.00 95.12 181 THR A CA 1
ATOM 1396 C C . THR A 1 181 ? 0.475 -12.751 4.816 1.00 95.12 181 THR A C 1
ATOM 1398 O O . THR A 1 181 ? 0.611 -13.024 3.628 1.00 95.12 181 THR A O 1
ATOM 1401 N N . GLY A 1 182 ? 0.695 -11.522 5.294 1.00 94.44 182 GLY A N 1
ATOM 1402 C CA . GLY A 1 182 ? 1.108 -10.400 4.453 1.00 94.44 182 GLY A CA 1
ATOM 1403 C C . GLY A 1 182 ? 2.443 -10.652 3.756 1.00 94.44 182 GLY A C 1
ATOM 1404 O O . GLY A 1 182 ? 2.539 -10.438 2.553 1.00 94.44 182 GLY A O 1
ATOM 1405 N N . VAL A 1 183 ? 3.436 -11.165 4.491 1.00 95.06 183 VAL A N 1
ATOM 1406 C CA . VAL A 1 183 ? 4.761 -11.519 3.958 1.00 95.06 183 VAL A CA 1
ATOM 1407 C C . VAL A 1 183 ? 4.685 -12.701 2.993 1.00 95.06 183 VAL A C 1
ATOM 1409 O O . VAL A 1 183 ? 5.349 -12.667 1.968 1.00 95.06 183 VAL A O 1
ATOM 1412 N N . ILE A 1 184 ? 3.873 -13.727 3.266 1.00 95.50 184 ILE A N 1
ATOM 1413 C CA . ILE A 1 184 ? 3.698 -14.865 2.346 1.00 95.50 184 ILE A CA 1
ATOM 1414 C C . ILE A 1 184 ? 3.090 -14.400 1.020 1.00 95.50 184 ILE A C 1
ATOM 1416 O O . ILE A 1 184 ? 3.573 -14.790 -0.040 1.00 95.50 184 ILE A O 1
ATOM 1420 N N . ILE A 1 185 ? 2.063 -13.546 1.067 1.00 93.75 185 ILE A N 1
ATOM 1421 C CA . ILE A 1 185 ? 1.409 -13.009 -0.135 1.00 93.75 185 ILE A CA 1
ATOM 1422 C C . ILE A 1 185 ? 2.410 -12.227 -0.989 1.00 93.75 185 ILE A C 1
ATOM 1424 O O . ILE A 1 185 ? 2.483 -12.429 -2.202 1.00 93.75 185 ILE A O 1
ATOM 1428 N N . THR A 1 186 ? 3.192 -11.341 -0.373 1.00 93.19 186 THR A N 1
ATOM 1429 C CA . THR A 1 186 ? 4.172 -10.536 -1.106 1.00 93.19 186 THR A CA 1
ATOM 1430 C C . THR A 1 186 ? 5.392 -11.337 -1.539 1.00 93.19 186 THR A C 1
ATOM 1432 O O . THR A 1 186 ? 5.884 -11.102 -2.635 1.00 93.19 186 THR A O 1
ATOM 1435 N N . ALA A 1 187 ? 5.844 -12.315 -0.753 1.00 93.44 187 ALA A N 1
ATOM 1436 C CA . ALA A 1 187 ? 6.928 -13.219 -1.134 1.00 93.44 187 ALA A CA 1
ATOM 1437 C C . ALA A 1 187 ? 6.541 -14.123 -2.308 1.00 93.44 187 ALA A C 1
ATOM 1439 O O . ALA A 1 187 ? 7.343 -14.304 -3.222 1.00 93.44 187 ALA A O 1
ATOM 1440 N N . ALA A 1 188 ? 5.306 -14.633 -2.336 1.00 92.62 188 ALA A N 1
ATOM 1441 C CA . ALA A 1 188 ? 4.779 -15.339 -3.500 1.00 92.62 188 ALA A CA 1
ATOM 1442 C C . ALA A 1 188 ? 4.766 -14.421 -4.732 1.00 92.62 188 ALA A C 1
ATOM 1444 O O . ALA A 1 188 ? 5.202 -14.827 -5.806 1.00 92.62 188 ALA A O 1
ATOM 1445 N N . GLY A 1 189 ? 4.344 -13.162 -4.565 1.00 89.31 189 GLY A N 1
ATOM 1446 C CA . GLY A 1 189 ? 4.406 -12.147 -5.618 1.00 89.31 189 GLY A CA 1
ATOM 1447 C C . GLY A 1 189 ? 5.812 -11.930 -6.169 1.00 89.31 189 GLY A C 1
ATOM 1448 O O . GLY A 1 189 ? 6.016 -12.037 -7.377 1.00 89.31 189 GLY A O 1
ATOM 1449 N N . THR A 1 190 ? 6.790 -11.713 -5.285 1.00 90.44 190 THR A N 1
ATOM 1450 C CA . THR A 1 190 ? 8.207 -11.601 -5.655 1.00 90.44 190 THR A CA 1
ATOM 1451 C C . THR A 1 190 ? 8.690 -12.828 -6.407 1.00 90.44 190 THR A C 1
ATOM 1453 O O . THR A 1 190 ? 9.336 -12.682 -7.437 1.00 90.44 190 THR A O 1
ATOM 1456 N N . PHE A 1 191 ? 8.354 -14.030 -5.938 1.00 90.62 191 PHE A N 1
ATOM 1457 C CA . PHE A 1 191 ? 8.762 -15.268 -6.593 1.00 90.62 191 PHE A CA 1
ATOM 1458 C C . PHE A 1 191 ? 8.253 -15.339 -8.040 1.00 90.62 191 PHE A C 1
ATOM 1460 O O . PHE A 1 191 ? 9.041 -15.565 -8.956 1.00 90.62 191 PHE A O 1
ATOM 1467 N N . PHE A 1 192 ? 6.965 -15.071 -8.279 1.00 87.88 192 PHE A N 1
AT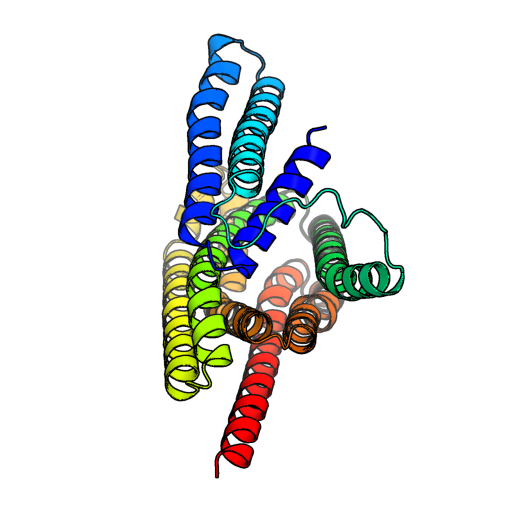OM 1468 C CA . PHE A 1 192 ? 6.419 -15.068 -9.641 1.00 87.88 192 PHE A CA 1
ATOM 1469 C C . PHE A 1 192 ? 7.060 -13.997 -10.531 1.00 87.88 192 PHE A C 1
ATOM 1471 O O . PHE A 1 192 ? 7.362 -14.263 -11.695 1.00 87.88 192 PHE A O 1
ATOM 1478 N N . MET A 1 193 ? 7.296 -12.806 -9.980 1.00 86.88 193 MET A N 1
ATOM 1479 C CA . MET A 1 193 ? 7.906 -11.683 -10.694 1.00 86.88 193 MET A CA 1
ATOM 1480 C C . MET A 1 193 ? 9.382 -11.914 -11.032 1.00 86.88 193 MET A C 1
ATOM 1482 O O . MET A 1 193 ? 9.841 -11.453 -12.074 1.00 86.88 193 MET A O 1
ATOM 1486 N N . GLU A 1 194 ? 10.108 -12.661 -10.202 1.00 87.00 194 GLU A N 1
ATOM 1487 C CA . GLU A 1 194 ? 11.522 -12.977 -10.419 1.00 87.00 194 GLU A CA 1
ATOM 1488 C C . GLU A 1 194 ? 11.712 -14.107 -11.443 1.00 87.00 194 GLU A C 1
ATOM 1490 O O . GLU A 1 194 ? 12.595 -14.031 -12.308 1.00 87.00 194 GLU A O 1
ATOM 1495 N N . VAL A 1 195 ? 10.850 -15.133 -11.378 1.00 87.56 195 VAL A N 1
ATOM 1496 C CA . VAL A 1 195 ? 10.910 -16.315 -12.253 1.00 87.56 195 VAL A CA 1
ATOM 1497 C C . VAL A 1 195 ? 10.376 -16.007 -13.653 1.00 87.56 195 VAL A C 1
ATOM 1499 O O . VAL A 1 195 ? 10.995 -16.406 -14.639 1.00 87.56 195 VAL A O 1
ATOM 1502 N N . PHE A 1 196 ? 9.275 -15.256 -13.770 1.00 88.06 196 PHE A N 1
ATOM 1503 C CA . PHE A 1 196 ? 8.611 -14.988 -15.054 1.00 88.06 196 PHE A CA 1
ATOM 1504 C C . PHE A 1 196 ? 8.474 -13.490 -15.398 1.00 88.06 196 PHE A C 1
ATOM 1506 O O . PHE A 1 196 ? 7.395 -13.054 -15.808 1.00 88.06 196 PHE A O 1
ATOM 1513 N N . PRO A 1 197 ? 9.540 -12.668 -15.308 1.00 83.94 197 PRO A N 1
ATOM 1514 C CA . PRO A 1 197 ? 9.430 -11.222 -15.498 1.00 83.94 197 PRO A CA 1
ATOM 1515 C C . PRO A 1 197 ? 9.013 -10.843 -16.921 1.00 83.94 197 PRO A C 1
ATOM 1517 O O . PRO A 1 197 ? 8.209 -9.932 -17.088 1.00 83.94 197 PRO A O 1
ATOM 1520 N N . ARG A 1 198 ? 9.529 -11.549 -17.941 1.00 82.25 198 ARG A N 1
ATOM 1521 C CA . ARG A 1 198 ? 9.205 -11.292 -19.355 1.00 82.25 198 ARG A CA 1
ATOM 1522 C C . ARG A 1 198 ? 7.784 -11.709 -19.717 1.00 82.25 198 ARG A C 1
ATOM 1524 O O . ARG A 1 198 ? 7.114 -10.988 -20.439 1.00 82.25 198 ARG A O 1
ATOM 1531 N N . THR A 1 199 ? 7.314 -12.844 -19.201 1.00 83.12 199 THR A N 1
ATOM 1532 C CA . THR A 1 199 ? 5.932 -13.296 -19.420 1.00 83.12 199 THR A CA 1
ATOM 1533 C C . THR A 1 199 ? 4.951 -12.318 -18.785 1.00 83.12 199 THR A C 1
ATOM 1535 O O . THR A 1 199 ? 3.963 -11.942 -19.404 1.00 83.12 199 THR A O 1
ATOM 1538 N N . ILE A 1 200 ? 5.253 -11.860 -17.565 1.00 81.56 200 ILE A N 1
ATOM 1539 C CA . ILE A 1 200 ? 4.425 -10.890 -16.852 1.00 81.56 200 ILE A CA 1
ATOM 1540 C C . ILE A 1 200 ? 4.398 -9.547 -17.585 1.00 81.56 200 ILE A C 1
ATOM 1542 O O . ILE A 1 200 ? 3.317 -8.992 -17.750 1.00 81.56 200 ILE A O 1
ATOM 1546 N N . SER A 1 201 ? 5.540 -9.024 -18.047 1.00 81.12 201 SER A N 1
ATOM 1547 C CA . SER A 1 201 ? 5.554 -7.771 -18.814 1.00 81.12 201 SER A CA 1
ATOM 1548 C C . SER A 1 201 ? 4.916 -7.914 -20.200 1.00 81.12 201 SER A C 1
ATOM 1550 O O . SER A 1 201 ? 4.228 -6.990 -20.629 1.00 81.12 201 S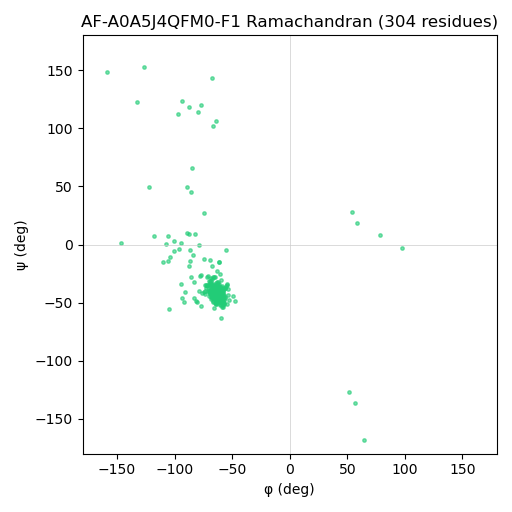ER A O 1
ATOM 1552 N N . GLY A 1 202 ? 5.047 -9.078 -20.843 1.00 80.75 202 GLY A N 1
ATOM 1553 C CA . GLY A 1 202 ? 4.418 -9.403 -22.127 1.00 80.75 202 GLY A CA 1
ATOM 1554 C C . GLY A 1 202 ? 2.885 -9.420 -22.098 1.00 80.75 202 GLY A C 1
ATOM 1555 O O . GLY A 1 202 ? 2.256 -9.177 -23.116 1.00 80.75 202 GLY A O 1
ATOM 1556 N N . PHE A 1 203 ? 2.248 -9.601 -20.933 1.00 83.75 203 PHE A N 1
ATOM 1557 C CA . PHE A 1 203 ? 0.790 -9.421 -20.816 1.00 83.75 203 PHE A CA 1
ATOM 1558 C C . PHE A 1 203 ? 0.334 -7.965 -20.990 1.00 83.75 203 PHE A C 1
ATOM 1560 O O . PHE A 1 203 ? -0.855 -7.720 -21.197 1.00 83.75 203 PHE A O 1
ATOM 1567 N N . PHE A 1 204 ? 1.241 -6.993 -20.852 1.00 79.38 204 PHE A N 1
ATOM 1568 C CA . PHE A 1 204 ? 0.907 -5.568 -20.893 1.00 79.38 204 PHE A CA 1
ATOM 1569 C C . PHE A 1 204 ? 1.417 -4.852 -22.143 1.00 79.38 204 PHE A C 1
ATOM 1571 O O . PHE A 1 204 ? 0.983 -3.726 -22.391 1.00 79.38 204 PHE A O 1
ATOM 1578 N N . THR A 1 205 ? 2.343 -5.447 -22.895 1.00 82.81 205 THR A N 1
ATOM 1579 C CA . THR A 1 205 ? 2.915 -4.842 -24.100 1.00 82.81 205 THR A CA 1
ATOM 1580 C C . THR A 1 205 ? 3.525 -5.894 -25.019 1.00 82.81 205 THR A C 1
ATOM 1582 O O . THR A 1 205 ? 4.099 -6.866 -24.537 1.00 82.81 205 THR A O 1
ATOM 1585 N N . ASP A 1 206 ? 3.473 -5.630 -26.324 1.00 83.62 206 ASP A N 1
ATOM 1586 C CA . ASP A 1 206 ? 4.095 -6.453 -27.368 1.00 83.62 206 ASP A CA 1
ATOM 1587 C C . ASP A 1 206 ? 5.485 -5.932 -27.789 1.00 83.62 206 ASP A C 1
ATOM 1589 O O . ASP A 1 206 ? 6.163 -6.535 -28.615 1.00 83.62 206 ASP A O 1
ATOM 1593 N N . SER A 1 207 ? 5.931 -4.790 -27.251 1.00 86.88 207 SER A N 1
ATOM 1594 C CA . SER A 1 207 ? 7.247 -4.219 -27.570 1.00 86.88 207 SER A CA 1
ATOM 1595 C C . SER A 1 207 ? 8.360 -4.928 -26.793 1.00 86.88 207 SER A C 1
ATOM 1597 O O . SER A 1 207 ? 8.456 -4.778 -25.573 1.00 86.88 207 SER A O 1
ATOM 1599 N N . ASP A 1 208 ? 9.248 -5.627 -27.503 1.00 84.06 208 ASP A N 1
ATOM 1600 C CA . ASP A 1 208 ? 10.401 -6.331 -26.918 1.00 84.06 208 ASP A CA 1
ATOM 1601 C C . ASP A 1 208 ? 11.319 -5.415 -26.092 1.00 84.06 208 ASP A C 1
ATOM 1603 O O . ASP A 1 208 ? 11.815 -5.802 -25.028 1.00 84.06 208 ASP A O 1
ATOM 1607 N N . GLU A 1 209 ? 11.517 -4.176 -26.542 1.00 85.19 209 GLU A N 1
ATOM 1608 C CA . GLU A 1 209 ? 12.335 -3.188 -25.837 1.00 85.19 209 GLU A CA 1
ATOM 1609 C C . GLU A 1 209 ? 11.682 -2.772 -24.508 1.00 85.19 209 GLU A C 1
ATOM 1611 O O . GLU A 1 209 ? 12.335 -2.741 -23.458 1.00 85.19 209 GLU A O 1
ATOM 1616 N N . LEU A 1 210 ? 10.362 -2.556 -24.516 1.00 84.75 210 LEU A N 1
ATOM 1617 C CA . LEU A 1 210 ? 9.603 -2.236 -23.309 1.00 84.75 210 LEU A CA 1
ATOM 1618 C C . LEU A 1 210 ? 9.559 -3.419 -22.335 1.00 84.75 210 LEU A C 1
ATOM 1620 O O . LEU A 1 210 ? 9.701 -3.227 -21.125 1.00 84.75 210 LEU A O 1
ATOM 1624 N N . ILE A 1 211 ? 9.417 -4.643 -22.855 1.00 87.38 211 ILE A N 1
ATOM 1625 C CA . ILE A 1 211 ? 9.468 -5.891 -22.081 1.00 87.38 211 ILE A CA 1
ATOM 1626 C C . ILE A 1 211 ? 10.812 -6.013 -21.367 1.00 87.38 211 ILE A C 1
ATOM 1628 O O . ILE A 1 211 ? 10.828 -6.365 -20.185 1.00 87.38 211 ILE A O 1
ATOM 1632 N N . ALA A 1 212 ? 11.926 -5.715 -22.041 1.00 86.62 212 ALA A N 1
ATOM 1633 C CA . ALA A 1 212 ? 13.264 -5.807 -21.463 1.00 86.62 212 ALA A CA 1
ATOM 1634 C C . ALA A 1 212 ? 13.475 -4.797 -20.322 1.00 86.62 212 ALA A C 1
ATOM 1636 O O . ALA A 1 212 ? 13.948 -5.173 -19.242 1.00 86.62 212 ALA A O 1
ATOM 1637 N N . ILE A 1 213 ? 13.073 -3.537 -20.522 1.00 85.88 213 ILE A N 1
ATOM 1638 C CA . ILE A 1 213 ? 13.173 -2.488 -19.496 1.00 85.88 213 ILE A CA 1
ATOM 1639 C C . ILE A 1 213 ? 12.260 -2.813 -18.306 1.00 85.88 213 ILE A C 1
ATOM 1641 O O . ILE A 1 213 ? 12.710 -2.785 -17.157 1.00 85.88 213 ILE A O 1
ATOM 1645 N N . ALA A 1 214 ? 11.001 -3.177 -18.568 1.00 85.81 214 ALA A N 1
ATOM 1646 C CA . ALA A 1 214 ? 10.039 -3.541 -17.532 1.00 85.81 214 ALA A CA 1
ATOM 1647 C C . ALA A 1 214 ? 10.488 -4.783 -16.754 1.00 85.81 214 ALA A C 1
ATOM 1649 O O . ALA A 1 214 ? 10.407 -4.794 -15.532 1.00 85.81 214 ALA A O 1
ATOM 1650 N N . SER A 1 215 ? 11.033 -5.798 -17.431 1.00 86.31 215 SER A N 1
ATOM 1651 C CA . SER A 1 215 ? 11.589 -7.002 -16.805 1.00 86.31 215 SER A CA 1
ATOM 1652 C C . SER A 1 215 ? 12.712 -6.669 -15.826 1.00 86.31 215 SER A C 1
ATOM 1654 O O . SER A 1 215 ? 12.747 -7.225 -14.726 1.00 86.31 215 SER A O 1
ATOM 1656 N N . ARG A 1 216 ? 13.634 -5.782 -16.214 1.00 87.31 216 ARG A N 1
ATOM 1657 C CA . ARG A 1 216 ? 14.752 -5.377 -15.358 1.00 87.31 216 ARG A CA 1
ATOM 1658 C C . ARG A 1 216 ? 14.272 -4.562 -14.160 1.00 87.31 216 ARG A C 1
ATOM 1660 O O . ARG A 1 216 ? 14.686 -4.844 -13.039 1.00 87.31 216 ARG A O 1
ATOM 1667 N N . GLY A 1 217 ? 13.397 -3.582 -14.393 1.00 85.69 217 GLY A N 1
ATOM 1668 C CA . GLY A 1 217 ? 12.809 -2.772 -13.326 1.00 85.69 217 GLY A CA 1
ATOM 1669 C C . GLY A 1 217 ? 12.007 -3.623 -12.343 1.00 85.69 217 GLY A C 1
ATOM 1670 O O . GLY A 1 217 ? 12.165 -3.468 -11.137 1.00 85.69 217 GLY A O 1
ATOM 1671 N N . LEU A 1 218 ? 11.225 -4.584 -12.849 1.00 86.31 218 LEU A N 1
ATOM 1672 C CA . LEU A 1 218 ? 10.420 -5.489 -12.035 1.00 86.31 218 LEU A CA 1
ATOM 1673 C C . LEU A 1 218 ? 11.296 -6.270 -11.056 1.00 86.31 218 LEU A C 1
ATOM 1675 O O . LEU A 1 218 ? 11.067 -6.150 -9.859 1.00 86.31 218 LEU A O 1
ATOM 1679 N N . ARG A 1 219 ? 12.344 -6.955 -11.539 1.00 87.00 219 ARG A N 1
ATOM 1680 C CA . ARG A 1 219 ? 13.281 -7.701 -10.679 1.00 87.00 219 ARG A CA 1
ATOM 1681 C C . ARG A 1 219 ? 13.839 -6.838 -9.553 1.00 87.00 219 ARG A C 1
ATOM 1683 O O . ARG A 1 219 ? 13.794 -7.224 -8.392 1.00 87.00 219 ARG A O 1
ATOM 1690 N N . ILE A 1 220 ? 14.310 -5.632 -9.878 1.00 86.81 220 ILE A N 1
ATOM 1691 C CA . ILE A 1 220 ? 14.894 -4.718 -8.886 1.00 86.81 220 ILE A CA 1
ATOM 1692 C C . ILE A 1 220 ? 13.843 -4.284 -7.854 1.00 86.81 220 ILE A C 1
ATOM 1694 O O . ILE A 1 220 ? 14.100 -4.335 -6.652 1.00 86.81 220 ILE A O 1
ATOM 1698 N N . CYS A 1 221 ? 12.655 -3.875 -8.302 1.00 85.31 221 CYS A N 1
ATOM 1699 C CA . CYS A 1 221 ? 11.608 -3.371 -7.415 1.00 85.31 221 CYS A CA 1
ATOM 1700 C C . CYS A 1 221 ? 10.973 -4.463 -6.545 1.00 85.31 221 CYS A C 1
ATOM 1702 O O . CYS A 1 221 ? 10.472 -4.164 -5.463 1.00 85.31 221 CYS A O 1
ATOM 1704 N N . THR A 1 222 ? 10.972 -5.722 -6.989 1.00 85.50 222 THR A N 1
ATOM 1705 C CA . THR A 1 222 ? 10.276 -6.807 -6.283 1.00 85.50 222 THR A CA 1
ATOM 1706 C C . THR A 1 222 ? 11.108 -7.471 -5.195 1.00 85.50 222 THR A C 1
ATOM 1708 O O . THR A 1 222 ? 10.532 -8.146 -4.340 1.00 85.50 222 THR A O 1
ATOM 1711 N N . LEU A 1 223 ? 12.426 -7.235 -5.165 1.00 85.88 223 LEU A N 1
ATOM 1712 C CA . LEU A 1 223 ? 13.346 -7.781 -4.156 1.00 85.88 223 LEU A CA 1
ATOM 1713 C C . LEU A 1 223 ? 12.902 -7.485 -2.717 1.00 85.88 223 LEU A C 1
ATOM 1715 O O . LEU A 1 223 ? 13.020 -8.335 -1.838 1.00 85.88 223 LEU A O 1
ATOM 1719 N N . THR A 1 224 ? 12.356 -6.295 -2.471 1.00 87.44 224 THR A N 1
ATOM 1720 C CA . THR A 1 224 ? 11.911 -5.857 -1.138 1.00 87.44 224 THR A CA 1
ATOM 1721 C C . THR A 1 224 ? 10.395 -5.856 -0.982 1.00 87.44 224 THR A C 1
ATOM 1723 O O . THR A 1 224 ? 9.885 -5.455 0.058 1.00 87.44 224 THR A O 1
ATOM 1726 N N . LEU A 1 225 ? 9.635 -6.365 -1.952 1.00 87.50 225 LEU A N 1
ATOM 1727 C CA . LEU A 1 225 ? 8.180 -6.484 -1.817 1.00 87.50 225 LEU A CA 1
ATOM 1728 C C . LEU A 1 225 ? 7.741 -7.259 -0.548 1.00 87.50 225 LEU A C 1
ATOM 1730 O O . LEU A 1 225 ? 6.743 -6.864 0.067 1.00 87.50 225 LEU A O 1
ATOM 1734 N N . PRO A 1 226 ? 8.472 -8.287 -0.056 1.00 90.75 226 PRO A N 1
ATOM 1735 C CA . PRO A 1 226 ? 8.157 -8.933 1.218 1.00 90.75 226 PRO A CA 1
ATOM 1736 C C . PRO A 1 226 ? 8.166 -7.961 2.404 1.00 90.75 226 PRO A C 1
ATOM 1738 O O . PRO A 1 226 ? 7.298 -8.027 3.280 1.00 90.75 226 PRO A O 1
ATOM 1741 N N . THR A 1 227 ? 9.096 -7.003 2.401 1.00 90.88 227 THR A N 1
ATOM 1742 C CA . THR A 1 227 ? 9.230 -6.001 3.465 1.00 90.88 227 THR A CA 1
ATOM 1743 C C . THR A 1 227 ? 8.093 -4.975 3.429 1.00 90.88 227 THR A C 1
ATOM 1745 O O . THR A 1 227 ? 7.665 -4.482 4.477 1.00 90.88 227 THR A O 1
ATOM 1748 N N . VAL A 1 228 ? 7.517 -4.725 2.249 1.00 90.00 228 VAL A N 1
ATOM 1749 C CA . VAL A 1 228 ? 6.306 -3.906 2.088 1.00 90.00 228 VAL A CA 1
ATOM 1750 C C . VAL A 1 228 ? 5.111 -4.556 2.787 1.00 90.00 228 VAL A C 1
ATOM 1752 O O . VAL A 1 228 ? 4.384 -3.870 3.508 1.00 90.00 228 VAL A O 1
ATOM 1755 N N . GLY A 1 229 ? 4.933 -5.874 2.633 1.00 91.50 229 GLY A N 1
ATOM 1756 C CA . GLY A 1 229 ? 3.877 -6.633 3.318 1.00 91.50 229 GLY A CA 1
ATOM 1757 C C . GLY A 1 229 ? 3.939 -6.467 4.837 1.00 91.50 229 GLY A C 1
ATOM 1758 O O . GLY A 1 229 ? 2.939 -6.137 5.476 1.00 91.50 229 GLY A O 1
ATOM 1759 N N . TRP A 1 230 ? 5.142 -6.583 5.400 1.00 92.62 230 TRP A N 1
ATOM 1760 C CA . TRP A 1 230 ? 5.413 -6.320 6.815 1.00 92.62 230 TRP A CA 1
ATOM 1761 C C . TRP A 1 230 ? 5.028 -4.889 7.231 1.00 92.62 230 TRP A C 1
ATOM 1763 O O . TRP A 1 230 ? 4.269 -4.689 8.185 1.00 92.62 230 TRP A O 1
ATOM 1773 N N . GLY A 1 231 ? 5.509 -3.885 6.491 1.00 92.12 231 GLY A N 1
ATOM 1774 C CA . GLY A 1 231 ? 5.295 -2.472 6.810 1.00 92.12 231 GLY A CA 1
ATOM 1775 C C . GLY A 1 231 ? 3.828 -2.032 6.751 1.00 92.12 231 GLY A C 1
ATOM 1776 O O . GLY A 1 231 ? 3.360 -1.296 7.628 1.00 92.12 231 GLY A O 1
ATOM 1777 N N . VAL A 1 232 ? 3.083 -2.512 5.749 1.00 91.69 232 VAL A N 1
ATOM 1778 C CA . VAL A 1 232 ? 1.657 -2.193 5.560 1.00 91.69 232 VAL A CA 1
ATOM 1779 C C . VAL A 1 232 ? 0.812 -2.773 6.694 1.00 91.69 232 VAL A C 1
ATOM 1781 O O . VAL A 1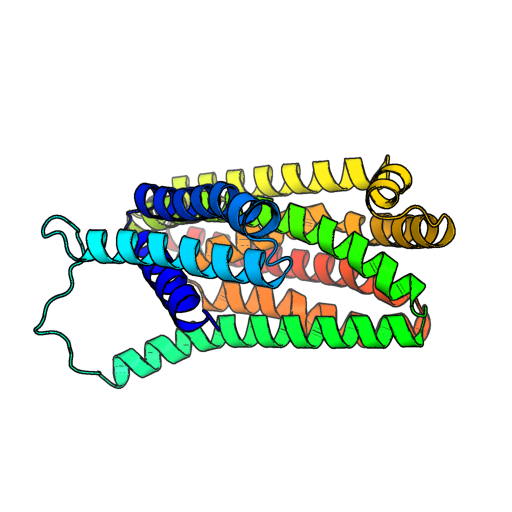 232 ? -0.029 -2.064 7.254 1.00 91.69 232 VAL A O 1
ATOM 1784 N N . VAL A 1 233 ? 1.064 -4.026 7.086 1.00 94.38 233 VAL A N 1
ATOM 1785 C CA . VAL A 1 233 ? 0.326 -4.677 8.178 1.00 94.38 233 VAL A CA 1
ATOM 1786 C C . VAL A 1 233 ? 0.561 -3.960 9.507 1.00 94.38 233 VAL A C 1
ATOM 1788 O O . VAL A 1 233 ? -0.399 -3.656 10.214 1.00 94.38 233 VAL A O 1
ATOM 1791 N N . ILE A 1 234 ? 1.809 -3.619 9.840 1.00 93.19 234 ILE A N 1
ATOM 1792 C CA . ILE A 1 234 ? 2.130 -2.939 11.106 1.00 93.19 234 ILE A CA 1
ATOM 1793 C C . ILE A 1 234 ? 1.578 -1.511 11.135 1.00 93.19 234 ILE A C 1
ATOM 1795 O O . ILE A 1 234 ? 1.004 -1.085 12.141 1.00 93.19 234 ILE A O 1
ATOM 1799 N N . SER A 1 235 ? 1.689 -0.774 10.029 1.00 91.44 235 SER A N 1
ATOM 1800 C CA . SER A 1 235 ? 1.089 0.559 9.919 1.00 91.44 235 SER A CA 1
ATOM 1801 C C . SER A 1 235 ? -0.425 0.504 10.140 1.00 91.44 235 SER A C 1
ATOM 1803 O O . SER A 1 235 ? -0.972 1.327 10.881 1.00 91.44 235 SER A O 1
ATOM 1805 N N . ASN A 1 236 ? -1.113 -0.491 9.570 1.00 90.12 236 ASN A N 1
ATOM 1806 C CA . ASN A 1 236 ? -2.545 -0.680 9.794 1.00 90.12 236 ASN A CA 1
ATOM 1807 C C . ASN A 1 236 ? -2.869 -1.141 11.227 1.00 90.12 236 ASN A C 1
ATOM 1809 O O . ASN A 1 236 ? -3.860 -0.697 11.809 1.00 90.12 236 ASN A O 1
ATOM 1813 N N . PHE A 1 237 ? -2.020 -1.967 11.838 1.00 92.19 237 PHE A N 1
ATOM 1814 C CA . PHE A 1 237 ? -2.153 -2.361 13.239 1.00 92.19 237 PHE A CA 1
ATOM 1815 C C . PHE A 1 237 ? -2.163 -1.144 14.171 1.00 92.19 237 PHE A C 1
ATOM 1817 O O . PHE A 1 237 ? -3.104 -0.987 14.949 1.00 92.19 237 PHE A O 1
ATOM 1824 N N . PHE A 1 238 ? -1.189 -0.234 14.038 1.00 89.38 238 PHE A N 1
ATOM 1825 C CA . PHE A 1 238 ? -1.145 1.003 14.829 1.00 89.38 238 PHE A CA 1
ATOM 1826 C C . PHE A 1 238 ? -2.375 1.886 14.609 1.00 89.38 238 PHE A C 1
ATOM 1828 O O . PHE A 1 238 ? -2.877 2.497 15.554 1.00 89.38 238 PHE A O 1
ATOM 1835 N N . GLN A 1 239 ? -2.892 1.934 13.379 1.00 86.44 239 GLN A N 1
ATOM 1836 C CA . GLN A 1 239 ? -4.138 2.635 13.082 1.00 86.44 239 GLN A CA 1
ATOM 1837 C C . GLN A 1 239 ? -5.335 1.987 13.801 1.00 86.44 239 GLN A C 1
ATOM 1839 O O . GLN A 1 239 ? -6.153 2.696 14.382 1.00 86.44 239 GLN A O 1
ATOM 1844 N N . SER A 1 240 ? -5.403 0.655 13.822 1.00 84.31 240 SER A N 1
ATOM 1845 C CA . SER A 1 240 ? -6.510 -0.127 14.396 1.00 84.31 240 SER A CA 1
ATOM 1846 C C . SER A 1 240 ? -6.611 -0.029 15.921 1.00 84.31 240 SER A C 1
ATOM 1848 O O . SER A 1 240 ? -7.710 -0.053 16.464 1.00 84.31 240 SER A O 1
ATOM 1850 N N . ILE A 1 241 ? -5.484 0.136 16.617 1.00 86.12 241 ILE A N 1
ATOM 1851 C CA . ILE A 1 241 ? -5.437 0.336 18.080 1.00 86.12 241 ILE A CA 1
ATOM 1852 C C . ILE A 1 241 ? -5.533 1.818 18.499 1.00 86.12 241 ILE A C 1
ATOM 1854 O O . ILE A 1 241 ? -5.270 2.167 19.650 1.00 86.12 241 ILE A O 1
ATOM 1858 N N . GLY A 1 242 ? -5.840 2.724 17.564 1.00 79.62 242 GLY A N 1
ATOM 1859 C CA . GLY A 1 242 ? -5.984 4.159 17.835 1.00 79.62 242 GLY A CA 1
ATOM 1860 C C . GLY A 1 242 ? -4.667 4.938 17.960 1.00 79.62 242 GLY A C 1
ATOM 1861 O O . GLY A 1 242 ? -4.675 6.125 18.282 1.00 79.62 242 GLY A O 1
ATOM 1862 N N . LYS A 1 243 ? -3.515 4.329 17.657 1.00 84.81 243 LYS A N 1
ATOM 1863 C CA . LYS A 1 243 ? -2.197 4.992 17.611 1.00 84.81 243 LYS A CA 1
ATOM 1864 C C . LYS A 1 243 ? -1.912 5.561 16.216 1.00 84.81 243 LYS A C 1
ATOM 1866 O O . LYS A 1 243 ? -0.837 5.373 15.648 1.00 84.81 243 LYS A O 1
ATOM 1871 N N . VAL A 1 244 ? -2.876 6.309 15.676 1.00 78.88 244 VAL A N 1
ATOM 1872 C CA . VAL A 1 244 ? -2.864 6.817 14.292 1.00 78.88 244 VAL A CA 1
ATOM 1873 C C . VAL A 1 244 ? -1.611 7.650 13.993 1.00 78.88 244 VAL A C 1
ATOM 1875 O O . VAL A 1 244 ? -1.027 7.500 12.928 1.00 78.88 244 VAL A O 1
ATOM 1878 N N . ARG A 1 245 ? -1.122 8.447 14.955 1.00 83.00 245 ARG A N 1
ATOM 1879 C CA . ARG A 1 245 ? 0.109 9.250 14.800 1.00 83.00 245 ARG A CA 1
ATOM 1880 C C . ARG A 1 245 ? 1.339 8.406 14.446 1.00 83.00 245 ARG A C 1
ATOM 1882 O O . ARG A 1 245 ? 2.135 8.831 13.620 1.00 83.00 245 ARG A O 1
ATOM 1889 N N . ILE A 1 246 ? 1.469 7.212 15.032 1.00 87.62 246 ILE A N 1
ATOM 1890 C CA . ILE A 1 246 ? 2.578 6.290 14.741 1.00 87.62 246 ILE A CA 1
ATOM 1891 C C . ILE A 1 246 ? 2.428 5.727 13.323 1.00 87.62 246 ILE A C 1
ATOM 1893 O O . ILE A 1 246 ? 3.385 5.725 12.562 1.00 87.62 246 ILE A O 1
ATOM 1897 N N . SER A 1 247 ? 1.214 5.319 12.944 1.00 86.00 247 SER A N 1
ATOM 1898 C CA . SER A 1 247 ? 0.904 4.825 11.592 1.00 86.00 247 SER A CA 1
ATOM 1899 C C . SER A 1 247 ? 1.222 5.858 10.499 1.00 86.00 247 SER A C 1
ATOM 1901 O O . SER A 1 247 ? 1.853 5.537 9.490 1.00 86.00 247 SER A O 1
ATOM 1903 N N . ILE A 1 248 ? 0.842 7.118 10.732 1.00 84.94 248 ILE A N 1
ATOM 1904 C CA . ILE A 1 248 ? 1.139 8.240 9.832 1.00 84.94 248 ILE A CA 1
ATOM 1905 C C . ILE A 1 248 ? 2.646 8.467 9.752 1.00 84.94 248 ILE A C 1
ATOM 1907 O O . ILE A 1 248 ? 3.180 8.580 8.654 1.00 84.94 248 ILE A O 1
ATOM 1911 N N . PHE A 1 249 ? 3.333 8.507 10.897 1.00 88.56 249 PHE A N 1
ATOM 1912 C CA . PHE A 1 249 ? 4.779 8.696 10.941 1.00 88.56 249 PHE A CA 1
ATOM 1913 C C . PHE A 1 249 ? 5.513 7.609 10.150 1.00 88.56 249 PHE A C 1
ATOM 1915 O O . PHE A 1 249 ? 6.310 7.937 9.282 1.00 88.56 249 PHE A O 1
ATOM 1922 N N . LEU A 1 250 ? 5.178 6.332 10.360 1.00 89.00 250 LEU A N 1
ATOM 1923 C CA . LEU A 1 250 ? 5.761 5.211 9.611 1.00 89.00 250 LEU A CA 1
ATOM 1924 C C . LEU A 1 250 ? 5.518 5.330 8.101 1.00 89.00 250 LEU A C 1
ATOM 1926 O O . LEU A 1 250 ? 6.420 5.095 7.296 1.00 89.00 250 LEU A O 1
ATOM 1930 N N . SER A 1 251 ? 4.313 5.747 7.712 1.00 86.12 251 SER A N 1
ATOM 1931 C CA . SER A 1 251 ? 3.968 5.918 6.302 1.00 86.12 251 SER A CA 1
ATOM 1932 C C . SER A 1 251 ? 4.712 7.089 5.650 1.00 86.12 251 SER A C 1
ATOM 1934 O O . SER A 1 251 ? 5.193 6.956 4.523 1.00 86.12 251 SER A O 1
ATOM 1936 N N . LEU A 1 252 ? 4.855 8.209 6.368 1.00 85.50 252 LEU A N 1
ATOM 1937 C CA . LEU A 1 252 ? 5.642 9.364 5.934 1.00 85.50 252 LEU A CA 1
ATOM 1938 C C . LEU A 1 252 ? 7.138 9.047 5.899 1.00 85.50 252 LEU A C 1
ATOM 1940 O O . LEU A 1 252 ? 7.810 9.472 4.968 1.00 85.50 252 LEU A O 1
ATOM 1944 N N . CYS A 1 253 ? 7.669 8.281 6.855 1.00 88.06 253 CYS A N 1
ATOM 1945 C CA . CYS A 1 253 ? 9.055 7.810 6.830 1.00 88.06 253 CYS A CA 1
ATOM 1946 C C . CYS A 1 253 ? 9.357 7.084 5.524 1.00 88.06 253 CYS A C 1
ATOM 1948 O O . CYS A 1 253 ? 10.278 7.468 4.809 1.00 88.06 253 CYS A O 1
ATOM 1950 N N . ARG A 1 254 ? 8.511 6.117 5.159 1.00 86.38 254 ARG A N 1
ATOM 1951 C CA . ARG A 1 254 ? 8.650 5.379 3.903 1.00 86.38 254 ARG A CA 1
ATOM 1952 C C . ARG A 1 254 ? 8.606 6.289 2.674 1.00 86.38 254 ARG A C 1
ATOM 1954 O O . ARG A 1 254 ? 9.511 6.238 1.852 1.00 86.38 254 ARG A O 1
ATOM 1961 N N . GLN A 1 255 ? 7.565 7.111 2.546 1.00 83.00 255 GLN A N 1
ATOM 1962 C CA . GLN A 1 255 ? 7.315 7.885 1.323 1.00 83.00 255 GLN A CA 1
ATOM 1963 C C . GLN A 1 255 ? 8.154 9.166 1.231 1.00 83.00 255 GLN A C 1
ATOM 1965 O O . GLN A 1 255 ? 8.763 9.445 0.204 1.00 83.00 255 GLN A O 1
ATOM 1970 N N . LEU A 1 256 ? 8.179 9.963 2.293 1.00 84.00 256 LEU A N 1
ATOM 1971 C CA . LEU A 1 256 ? 8.773 11.295 2.285 1.00 84.00 256 LEU A CA 1
ATOM 1972 C C . LEU A 1 256 ? 10.232 11.281 2.744 1.00 84.00 256 LEU A C 1
ATOM 1974 O O . LEU A 1 256 ? 11.062 11.916 2.111 1.00 84.00 256 LEU A O 1
ATOM 1978 N N . PHE A 1 257 ? 10.556 10.590 3.838 1.00 86.38 257 PHE A N 1
ATOM 1979 C CA . PHE A 1 257 ? 11.901 10.681 4.420 1.00 86.38 257 PHE A CA 1
ATOM 1980 C C . PHE A 1 257 ? 12.910 9.723 3.785 1.00 86.38 257 PHE A C 1
ATOM 1982 O O . PHE A 1 257 ? 14.098 10.027 3.784 1.00 86.38 257 PHE A O 1
ATOM 1989 N N . TYR A 1 258 ? 12.463 8.585 3.250 1.00 89.56 258 TYR A N 1
ATOM 1990 C CA . TYR A 1 258 ? 13.347 7.620 2.592 1.00 89.56 258 TYR A CA 1
ATOM 1991 C C . TYR A 1 258 ? 13.203 7.666 1.080 1.00 89.56 258 TYR A C 1
ATOM 1993 O O . TYR A 1 258 ? 14.187 7.903 0.384 1.00 89.56 258 TYR A O 1
ATOM 2001 N N . PHE A 1 259 ? 11.987 7.492 0.559 1.00 87.88 259 PHE A N 1
ATOM 2002 C CA . PHE A 1 259 ? 11.821 7.362 -0.883 1.00 87.88 259 PHE A CA 1
ATOM 2003 C C . PHE A 1 259 ? 12.149 8.648 -1.647 1.00 87.88 259 PHE A C 1
ATOM 2005 O O . PHE A 1 259 ? 12.897 8.585 -2.619 1.00 87.88 259 PHE A O 1
ATOM 2012 N N . LEU A 1 260 ? 11.674 9.815 -1.197 1.00 87.00 260 LEU A N 1
ATOM 2013 C CA . LEU A 1 260 ? 11.929 11.078 -1.900 1.00 87.00 260 LEU A CA 1
ATOM 2014 C C . LEU A 1 260 ? 13.434 11.439 -1.973 1.00 87.00 260 LEU A C 1
ATOM 2016 O O . LEU A 1 260 ? 13.900 11.694 -3.082 1.00 87.00 260 LEU A O 1
ATOM 2020 N N . PRO A 1 261 ? 14.235 11.406 -0.885 1.00 87.19 261 PRO A N 1
ATOM 2021 C CA . PRO A 1 261 ? 15.678 11.636 -0.986 1.00 87.19 261 PRO A CA 1
ATOM 2022 C C . PRO A 1 261 ? 16.388 10.600 -1.854 1.00 87.19 261 PRO A C 1
ATOM 2024 O O . PRO A 1 261 ? 17.221 10.971 -2.678 1.00 87.19 261 PRO A O 1
ATOM 2027 N N . CYS A 1 262 ? 16.039 9.314 -1.728 1.00 87.44 262 CYS A N 1
ATOM 2028 C CA . CYS A 1 262 ? 16.624 8.283 -2.580 1.00 87.44 262 CYS A CA 1
ATOM 2029 C C . CYS A 1 262 ? 16.323 8.543 -4.062 1.00 87.44 262 CYS A C 1
ATOM 2031 O O . CYS A 1 262 ? 17.216 8.415 -4.894 1.00 87.44 262 CYS A O 1
ATOM 2033 N N . LEU A 1 263 ? 15.101 8.962 -4.389 1.00 86.25 263 LEU A N 1
ATOM 2034 C CA . LEU A 1 263 ? 14.683 9.269 -5.753 1.00 86.25 263 LEU A CA 1
ATOM 2035 C C . LEU A 1 263 ? 15.362 10.524 -6.322 1.00 86.25 263 LEU A C 1
ATOM 2037 O O . LEU A 1 263 ? 15.541 10.611 -7.528 1.00 86.25 263 LEU A O 1
ATOM 2041 N N . LEU A 1 264 ? 15.748 11.492 -5.489 1.00 85.00 264 LEU A N 1
ATOM 2042 C CA . LEU A 1 264 ? 16.463 12.687 -5.951 1.00 85.00 264 LEU A CA 1
ATOM 2043 C C . LEU A 1 264 ? 17.973 12.454 -6.094 1.00 85.00 264 LEU A C 1
ATOM 2045 O O . LEU A 1 264 ? 18.600 13.054 -6.959 1.00 85.00 264 LEU A O 1
ATOM 2049 N N . ILE A 1 265 ? 18.556 11.589 -5.259 1.00 87.44 265 ILE A N 1
ATOM 2050 C CA . ILE A 1 265 ? 20.009 11.382 -5.194 1.00 87.44 265 ILE A CA 1
ATOM 2051 C C . ILE A 1 265 ? 20.456 10.246 -6.122 1.00 87.44 265 ILE A C 1
ATOM 2053 O O . ILE A 1 265 ? 21.393 10.418 -6.897 1.00 87.44 265 ILE A O 1
ATOM 2057 N N . LEU A 1 266 ? 19.814 9.073 -6.072 1.00 84.12 266 LEU A N 1
ATOM 2058 C CA . LEU A 1 266 ? 20.306 7.881 -6.780 1.00 84.12 266 LEU A CA 1
ATOM 2059 C C . LEU A 1 266 ? 20.301 8.018 -8.312 1.00 84.12 266 LEU A C 1
ATOM 2061 O O . LEU A 1 266 ? 21.257 7.538 -8.926 1.00 84.12 266 LEU A O 1
ATOM 2065 N N . PRO A 1 267 ? 19.301 8.648 -8.959 1.00 83.81 267 PRO A N 1
ATOM 2066 C CA . PRO A 1 267 ? 19.315 8.806 -10.413 1.00 83.81 267 PRO A CA 1
ATOM 2067 C C . PRO A 1 267 ? 20.461 9.682 -10.923 1.00 83.81 267 PRO A C 1
ATOM 2069 O O . PRO A 1 267 ? 20.955 9.437 -12.017 1.00 83.81 267 PRO A O 1
ATOM 2072 N N . VAL A 1 268 ? 20.953 10.630 -10.116 1.00 81.25 268 VAL A N 1
ATOM 2073 C CA . VAL A 1 268 ? 22.105 11.475 -10.478 1.00 81.25 268 VAL A CA 1
ATOM 2074 C C . VAL A 1 268 ? 23.377 10.637 -10.654 1.00 81.25 268 VAL A C 1
ATOM 2076 O O . VAL A 1 268 ? 24.186 10.927 -11.530 1.00 81.25 268 VAL A O 1
ATOM 2079 N N . TYR A 1 269 ? 23.544 9.572 -9.863 1.00 82.44 269 TYR A N 1
ATOM 2080 C CA . TYR A 1 269 ? 24.730 8.707 -9.915 1.00 82.44 269 TYR A CA 1
ATOM 2081 C C . TYR A 1 269 ? 24.553 7.470 -10.805 1.00 82.44 269 TYR A C 1
ATOM 2083 O O . TYR A 1 269 ? 25.510 7.019 -11.427 1.00 82.44 269 TYR A O 1
ATOM 2091 N N . PHE A 1 270 ? 23.345 6.903 -10.861 1.00 79.62 270 PHE A N 1
ATOM 2092 C CA . PHE A 1 270 ? 23.071 5.614 -11.515 1.00 79.62 270 PHE A CA 1
ATOM 2093 C C . PHE A 1 270 ? 22.098 5.712 -12.702 1.00 79.62 270 PHE A C 1
ATOM 2095 O O . PHE A 1 270 ? 21.666 4.684 -13.237 1.00 79.62 270 PHE A O 1
ATOM 2102 N N . GLY A 1 271 ? 21.721 6.927 -13.107 1.00 81.62 271 GLY A N 1
ATOM 2103 C CA . GLY A 1 271 ? 20.777 7.183 -14.191 1.00 81.62 271 GLY A CA 1
ATOM 2104 C C . GLY A 1 271 ? 19.427 6.502 -13.961 1.00 81.62 271 GLY A C 1
ATOM 2105 O O . GLY A 1 271 ? 18.903 6.457 -12.846 1.00 81.62 271 GLY A O 1
ATOM 2106 N N . GLN A 1 272 ? 18.887 5.884 -15.012 1.00 77.12 272 GLN A N 1
ATOM 2107 C CA . GLN A 1 272 ? 17.625 5.142 -14.957 1.00 77.12 272 GLN A CA 1
ATOM 2108 C C . GLN A 1 272 ? 17.616 4.032 -13.885 1.00 77.12 272 GLN A C 1
ATOM 2110 O O . GLN A 1 272 ? 16.598 3.810 -13.231 1.00 77.12 272 GLN A O 1
ATOM 2115 N N . ASN A 1 273 ? 18.748 3.357 -13.647 1.00 80.75 273 ASN A N 1
ATOM 2116 C CA . ASN A 1 273 ? 18.837 2.314 -12.617 1.00 80.75 273 ASN A CA 1
ATOM 2117 C C . ASN A 1 273 ? 18.705 2.878 -11.200 1.00 80.75 273 ASN A C 1
ATOM 2119 O O . ASN A 1 273 ? 18.179 2.196 -10.323 1.00 80.75 273 ASN A O 1
ATOM 2123 N N . GLY A 1 274 ? 19.120 4.128 -10.983 1.00 81.56 274 GLY A N 1
ATOM 2124 C CA . GLY A 1 274 ? 18.964 4.804 -9.698 1.00 81.56 274 GLY A CA 1
ATOM 2125 C C . GLY A 1 274 ? 17.501 4.964 -9.290 1.00 81.56 274 GLY A C 1
ATOM 2126 O O . GLY A 1 274 ? 17.178 4.827 -8.112 1.00 81.56 274 GLY A O 1
ATOM 2127 N N . ILE A 1 275 ? 16.603 5.156 -10.262 1.00 84.06 275 ILE A N 1
ATOM 2128 C CA . ILE A 1 275 ? 15.156 5.265 -10.026 1.00 84.06 275 ILE A CA 1
ATOM 2129 C C . ILE A 1 275 ? 14.595 3.919 -9.558 1.00 84.06 275 ILE A C 1
ATOM 2131 O O . ILE A 1 275 ? 13.871 3.855 -8.564 1.00 84.06 275 ILE A O 1
ATOM 2135 N N . TRP A 1 276 ? 14.973 2.829 -10.234 1.00 85.69 276 TRP A N 1
ATOM 2136 C CA . TRP A 1 276 ? 14.524 1.482 -9.878 1.00 85.69 276 TRP A CA 1
ATOM 2137 C C . TRP A 1 276 ? 15.022 1.051 -8.501 1.00 85.69 276 TRP A C 1
ATOM 2139 O O . TRP A 1 276 ? 14.266 0.433 -7.759 1.00 85.69 276 TRP A O 1
ATOM 2149 N N . VAL A 1 277 ? 16.265 1.399 -8.150 1.00 87.69 277 VAL A N 1
ATOM 2150 C CA . VAL A 1 277 ? 16.905 1.053 -6.869 1.00 87.69 277 VAL A CA 1
ATOM 2151 C C . VAL A 1 277 ? 16.417 1.934 -5.712 1.00 87.69 277 VAL A C 1
ATOM 2153 O O . VAL A 1 277 ? 16.395 1.479 -4.568 1.00 87.69 277 VAL A O 1
ATOM 2156 N N . ALA A 1 278 ? 15.950 3.158 -5.975 1.00 88.25 278 ALA A N 1
ATOM 2157 C CA . ALA A 1 278 ? 15.387 4.021 -4.935 1.00 88.25 278 ALA A CA 1
ATOM 2158 C C . ALA A 1 278 ? 14.186 3.378 -4.221 1.00 88.25 278 ALA A C 1
ATOM 2160 O O . ALA A 1 278 ? 14.046 3.527 -3.006 1.00 88.25 278 ALA A O 1
ATOM 2161 N N . ILE A 1 279 ? 13.358 2.621 -4.954 1.00 86.88 279 ILE A N 1
ATOM 2162 C CA . ILE A 1 279 ? 12.193 1.907 -4.407 1.00 86.88 279 ILE A CA 1
ATOM 2163 C C . ILE A 1 279 ? 12.633 0.901 -3.327 1.00 86.88 279 ILE A C 1
ATOM 2165 O O . ILE A 1 279 ? 12.304 1.123 -2.157 1.00 86.88 279 ILE A O 1
ATOM 2169 N N . PRO A 1 280 ? 13.437 -0.136 -3.637 1.00 89.50 280 PRO A N 1
ATOM 2170 C CA . PRO A 1 280 ? 13.796 -1.149 -2.660 1.00 89.50 280 PRO A CA 1
ATOM 2171 C C . PRO A 1 280 ? 14.647 -0.622 -1.508 1.00 89.50 280 PRO A C 1
ATOM 2173 O O . PRO A 1 280 ? 14.446 -1.031 -0.364 1.00 89.50 280 PRO A O 1
ATOM 2176 N N . VAL A 1 281 ? 15.554 0.327 -1.762 1.00 90.75 281 VAL A N 1
ATOM 2177 C CA . VAL A 1 281 ? 16.359 0.938 -0.692 1.00 90.75 281 VAL A CA 1
ATOM 2178 C C . VAL A 1 281 ? 15.458 1.647 0.320 1.00 90.75 281 VAL A C 1
ATOM 2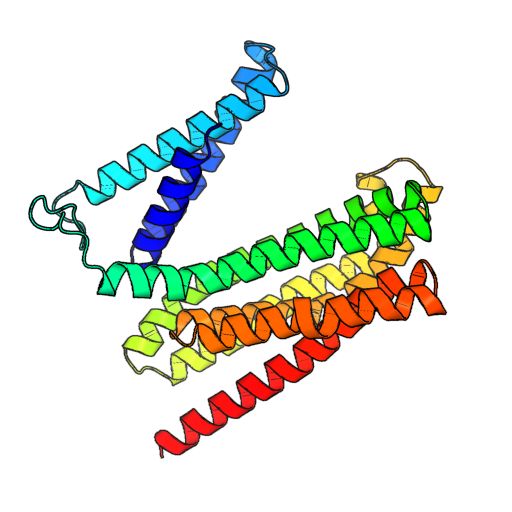180 O O . VAL A 1 281 ? 15.607 1.455 1.529 1.00 90.75 281 VAL A O 1
ATOM 2183 N N . SER A 1 282 ? 14.477 2.415 -0.159 1.00 90.69 282 SER A N 1
ATOM 2184 C CA . SER A 1 282 ? 13.541 3.113 0.722 1.00 90.69 282 SER A CA 1
ATOM 2185 C C . SER A 1 282 ? 12.640 2.161 1.513 1.00 90.69 282 SER A C 1
ATOM 2187 O O . SER A 1 282 ? 12.421 2.374 2.708 1.00 90.69 282 SER A O 1
ATOM 2189 N N . ASP A 1 283 ? 12.171 1.079 0.885 1.00 90.19 283 ASP A N 1
ATOM 2190 C CA . ASP A 1 283 ? 11.324 0.075 1.527 1.00 90.19 283 ASP A CA 1
ATOM 2191 C C . ASP A 1 283 ? 12.095 -0.726 2.579 1.00 90.19 283 ASP A C 1
ATOM 2193 O O . ASP A 1 283 ? 11.546 -1.079 3.625 1.00 90.19 283 ASP A O 1
ATOM 2197 N N . PHE A 1 284 ? 13.385 -0.976 2.355 1.00 92.44 284 PHE A N 1
ATOM 2198 C CA . PHE A 1 284 ? 14.246 -1.623 3.338 1.00 92.44 284 PHE A CA 1
ATOM 2199 C C . PHE A 1 284 ? 14.495 -0.732 4.567 1.00 92.44 284 PHE A C 1
ATOM 2201 O O . PHE A 1 284 ? 14.359 -1.187 5.705 1.00 92.44 284 PHE A O 1
ATOM 2208 N N . LEU A 1 285 ? 14.767 0.563 4.372 1.00 92.94 285 LEU A N 1
ATOM 2209 C CA . LEU A 1 285 ? 14.887 1.526 5.477 1.00 92.94 285 LEU A CA 1
ATOM 2210 C C . LEU A 1 285 ? 13.564 1.683 6.249 1.00 92.94 285 LEU A C 1
ATOM 2212 O O . LEU A 1 285 ? 13.539 1.707 7.487 1.00 92.94 285 LEU A O 1
ATOM 2216 N N . ALA A 1 286 ? 12.441 1.723 5.530 1.00 92.44 286 ALA A N 1
ATOM 2217 C CA . ALA A 1 286 ? 11.109 1.737 6.127 1.00 92.44 286 ALA A CA 1
ATOM 2218 C C . ALA A 1 286 ? 10.823 0.462 6.933 1.00 92.44 286 ALA A C 1
ATOM 2220 O O . ALA A 1 286 ? 10.212 0.519 8.001 1.00 92.44 286 ALA A O 1
ATOM 2221 N N . PHE A 1 287 ? 11.291 -0.694 6.464 1.00 93.81 287 PHE A N 1
ATOM 2222 C CA . PHE A 1 287 ? 11.174 -1.956 7.184 1.00 93.81 287 PHE A CA 1
ATOM 2223 C C . PHE A 1 287 ? 11.944 -1.945 8.504 1.00 93.81 287 PHE A C 1
ATOM 2225 O O . PHE A 1 287 ? 11.383 -2.334 9.533 1.00 93.81 287 PHE A O 1
ATOM 2232 N N . ILE A 1 288 ? 13.183 -1.447 8.507 1.00 94.31 288 ILE A N 1
ATOM 2233 C CA . ILE A 1 288 ? 13.992 -1.323 9.728 1.00 94.31 288 ILE A CA 1
ATOM 2234 C C . ILE A 1 288 ? 13.264 -0.444 10.747 1.00 94.31 288 ILE A C 1
ATOM 2236 O O . ILE A 1 288 ? 13.028 -0.860 11.883 1.00 94.31 288 ILE A O 1
ATOM 2240 N N . THR A 1 289 ? 12.839 0.748 10.335 1.00 93.25 289 THR A N 1
ATOM 2241 C CA . THR A 1 289 ? 12.162 1.696 11.233 1.00 93.25 289 THR A CA 1
ATOM 2242 C C . THR A 1 289 ? 10.819 1.189 11.740 1.00 93.25 289 THR A C 1
ATOM 2244 O O . THR A 1 289 ? 10.522 1.321 12.929 1.00 93.25 289 THR A O 1
ATOM 2247 N N . THR A 1 290 ? 10.039 0.529 10.886 1.00 93.00 290 THR A N 1
ATOM 2248 C CA . THR A 1 290 ? 8.772 -0.095 11.284 1.00 93.00 290 THR A CA 1
ATOM 2249 C C . THR A 1 290 ? 8.991 -1.222 12.289 1.00 93.00 290 THR A C 1
ATOM 2251 O O . THR A 1 290 ? 8.263 -1.320 13.279 1.00 93.00 290 THR A O 1
ATOM 2254 N N . THR A 1 291 ? 10.023 -2.040 12.085 1.00 93.31 291 THR A N 1
ATOM 2255 C CA . THR A 1 291 ? 10.381 -3.137 12.991 1.00 93.31 291 THR A CA 1
ATOM 2256 C C . THR A 1 291 ? 10.841 -2.613 14.346 1.00 93.31 291 THR A C 1
ATOM 2258 O O . THR A 1 291 ? 10.340 -3.065 15.374 1.00 93.31 291 THR A O 1
ATOM 2261 N N . ILE A 1 292 ? 11.719 -1.605 14.372 1.00 93.50 292 ILE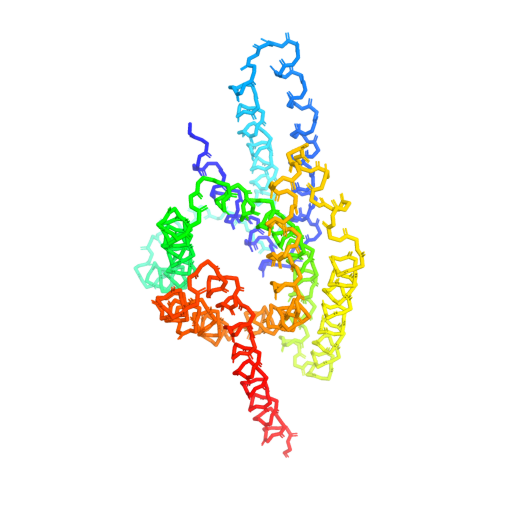 A N 1
ATOM 2262 C CA . ILE A 1 292 ? 12.159 -0.954 15.615 1.00 93.50 292 ILE A CA 1
ATOM 2263 C C . ILE A 1 292 ? 10.956 -0.371 16.361 1.00 93.50 292 ILE A C 1
ATOM 2265 O O . ILE A 1 292 ? 10.795 -0.609 17.558 1.00 93.50 292 ILE A O 1
ATOM 2269 N N . CYS A 1 293 ? 10.077 0.347 15.658 1.00 93.12 293 CYS A N 1
ATOM 2270 C CA . CYS A 1 293 ? 8.887 0.946 16.254 1.00 93.12 293 CYS A CA 1
ATOM 2271 C C . CYS A 1 293 ? 7.965 -0.112 16.880 1.00 93.12 293 CYS A C 1
ATOM 2273 O O . CYS A 1 293 ? 7.498 0.059 18.010 1.00 93.12 293 CYS A O 1
ATOM 2275 N N . LEU A 1 294 ? 7.752 -1.236 16.185 1.00 92.62 294 LEU A N 1
ATOM 2276 C CA . LEU A 1 294 ? 6.962 -2.345 16.706 1.00 92.62 294 LEU A CA 1
ATOM 2277 C C . LEU A 1 294 ? 7.602 -2.967 17.956 1.00 92.62 294 LEU A C 1
ATOM 2279 O O . LEU A 1 294 ? 6.910 -3.172 18.951 1.00 92.62 294 LEU A O 1
ATOM 2283 N N . LEU A 1 295 ? 8.909 -3.238 17.930 1.00 91.06 295 LEU A N 1
ATOM 2284 C CA . LEU A 1 295 ? 9.628 -3.837 19.060 1.00 91.06 295 LEU A CA 1
ATOM 2285 C C . LEU A 1 295 ? 9.592 -2.938 20.301 1.00 91.06 295 LEU A C 1
ATOM 2287 O O . LEU A 1 295 ? 9.326 -3.418 21.403 1.00 91.06 295 LEU A O 1
ATOM 2291 N N . VAL A 1 296 ? 9.801 -1.630 20.127 1.00 90.69 296 VAL A N 1
ATOM 2292 C CA . VAL A 1 296 ? 9.696 -0.644 21.216 1.00 90.69 296 VAL A CA 1
ATOM 2293 C C . VAL A 1 296 ? 8.279 -0.619 21.790 1.00 90.69 296 VAL A C 1
ATOM 2295 O O . VAL A 1 296 ? 8.107 -0.557 23.008 1.00 90.69 296 VAL A O 1
ATOM 2298 N N . TYR A 1 297 ? 7.257 -0.700 20.936 1.00 89.12 297 TYR A N 1
ATOM 2299 C CA . TYR A 1 297 ? 5.867 -0.713 21.380 1.00 89.12 297 TYR A CA 1
ATOM 2300 C C . TYR A 1 297 ? 5.503 -1.991 22.150 1.00 89.12 297 TYR A C 1
ATOM 2302 O O . TYR A 1 297 ? 4.875 -1.901 23.204 1.00 89.12 297 TYR A O 1
ATOM 2310 N N . ILE A 1 298 ? 5.932 -3.166 21.677 1.00 86.31 298 ILE A N 1
ATOM 2311 C CA . ILE A 1 298 ? 5.694 -4.444 22.368 1.00 86.31 298 ILE A CA 1
ATOM 2312 C C . ILE A 1 298 ? 6.384 -4.454 23.737 1.00 86.31 298 ILE A C 1
ATOM 2314 O O . ILE A 1 298 ? 5.730 -4.768 24.728 1.00 86.31 298 ILE A O 1
ATOM 2318 N N . ARG A 1 299 ? 7.646 -4.009 23.825 1.00 84.88 299 ARG A N 1
ATOM 2319 C CA . ARG A 1 299 ? 8.373 -3.924 25.107 1.00 84.88 299 ARG A CA 1
ATOM 2320 C C . ARG A 1 299 ? 7.680 -3.015 26.122 1.00 84.88 299 ARG A C 1
ATOM 2322 O O . ARG A 1 299 ? 7.617 -3.355 27.297 1.00 84.88 299 ARG A O 1
ATOM 2329 N N . ARG A 1 300 ? 7.123 -1.883 25.674 1.00 80.88 300 ARG A N 1
ATOM 2330 C CA . ARG A 1 300 ? 6.334 -0.988 26.542 1.00 80.88 300 ARG A CA 1
ATOM 2331 C C . ARG A 1 300 ? 5.021 -1.607 27.019 1.00 80.88 300 ARG A C 1
ATOM 2333 O O . ARG A 1 300 ? 4.520 -1.208 28.061 1.00 80.88 300 ARG A O 1
ATOM 2340 N N . LEU A 1 301 ? 4.433 -2.527 26.256 1.00 72.25 301 LEU A N 1
ATOM 2341 C CA . LEU A 1 301 ? 3.241 -3.257 26.693 1.00 72.25 301 LEU A CA 1
ATOM 2342 C C . LEU A 1 301 ? 3.591 -4.303 27.756 1.00 72.25 301 LEU A C 1
ATOM 2344 O O . LEU A 1 301 ? 2.850 -4.439 28.725 1.00 72.25 301 LEU A O 1
ATOM 2348 N N . ASP A 1 302 ? 4.716 -5.004 27.596 1.00 67.31 302 ASP A N 1
ATOM 2349 C CA . ASP A 1 302 ? 5.197 -5.986 28.578 1.00 67.31 302 ASP A CA 1
ATOM 2350 C C . ASP A 1 302 ? 5.562 -5.321 29.916 1.00 67.31 302 ASP A C 1
ATOM 2352 O O . ASP A 1 302 ? 5.189 -5.822 30.968 1.00 67.31 302 ASP A O 1
ATOM 2356 N N . SER A 1 303 ? 6.185 -4.137 29.899 1.00 57.12 303 SER A N 1
ATOM 2357 C CA . SER A 1 303 ? 6.564 -3.418 31.128 1.00 57.12 303 SER A CA 1
ATOM 2358 C C . SER A 1 303 ? 5.395 -2.850 31.945 1.00 57.12 303 SER A C 1
ATOM 2360 O O . SER A 1 303 ? 5.615 -2.382 33.052 1.00 57.12 303 SER A O 1
ATOM 2362 N N . VAL A 1 304 ? 4.182 -2.797 31.384 1.00 55.03 304 VAL A N 1
ATOM 2363 C CA . VAL A 1 304 ? 2.971 -2.264 32.049 1.00 55.03 304 VAL A CA 1
ATOM 2364 C C . VAL A 1 304 ? 2.037 -3.393 32.509 1.00 55.03 304 VAL A C 1
ATOM 2366 O O . VAL A 1 304 ? 1.075 -3.145 33.227 1.00 55.03 304 VAL A O 1
ATOM 2369 N N . THR A 1 305 ? 2.290 -4.632 32.074 1.00 49.50 305 THR A N 1
ATOM 2370 C CA . THR A 1 305 ? 1.474 -5.812 32.412 1.00 49.50 305 THR A CA 1
ATOM 2371 C C . THR A 1 305 ? 2.150 -6.773 33.397 1.00 49.50 305 THR A C 1
ATOM 2373 O O . THR A 1 305 ? 1.521 -7.763 33.771 1.00 49.50 305 THR A O 1
ATOM 2376 N N . CYS A 1 306 ? 3.372 -6.459 33.840 1.00 39.44 306 CYS A N 1
ATOM 2377 C CA . CYS A 1 306 ? 4.012 -7.018 35.034 1.00 39.44 306 CYS A CA 1
ATOM 2378 C C . CYS A 1 306 ? 3.819 -6.060 36.212 1.00 39.44 306 CYS A C 1
ATOM 2380 O O . CYS A 1 306 ? 3.589 -6.565 37.330 1.00 39.44 306 CYS A O 1
#

Nearest PDB structures (foldseek):
  5c6n-assembly1_A  TM=8.750E-01  e=7.724E-09  Halalkalibacterium halodurans C-125
  6idr-assembly1_A  TM=8.558E-01  e=7.226E-08  Vibrio cholerae
  6ids-assembly1_A  TM=8.524E-01  e=6.084E-08  Vibrio cholerae
  6z70-assembly1_A  TM=8.502E-01  e=5.942E-07  Aquifex aeolicus VF5
  5xjj-assembly1_A  TM=8.616E-01  e=2.108E-05  Camelina sativa

Radius of gyration: 21.9 Å; Cα contacts (8 Å, |Δi|>4): 312; chains: 1; bounding box: 59×40×63 Å